Protein AF-A0A2N2X880-F1 (afdb_monomer_lite)

Sequence (223 aa):
MKQKILFILLSILFLNLAFSQNKKTAEATLNKELIAVLDTIDQDDQKYRVEADELVDKYGWQSKEVQDKWTIIKVKDSINLIKVEKIITENGWLGPDIVGKEGNSTLFLVIQHSKTETQLKYLPMFREAVKKGKAQASDLALMEDRVLLAQGEKQIYGSQIGIDMITNEYILSPMIDPDNVDKRREEVGLMPLAEYLNHFDLIWDIEKFKMRMEEYDSANTKN

Foldseek 3Di:
DDDDDPPPVVVVVVVVVVVVVVVVVLVVQAPPVLLVVLVVLLCLQVVLVVVLVVCCVVANCPGPSNVVSVVSNVVSLVVSLVVLVVVCVVPNQAACSYRNPSSSVSSLSSQLPDDLVSLVVCLVSVVVCVVVNRHALLSSLSSQQVNQVVVVHARAQQNDWDADPVVRAIHRTGHPPPVCNQVVCVVRVHDGNQVVCVVRVDHDDVVVNVVVNVVVVVVVVVD

Radius of gyration: 22.78 Å; chains: 1; bounding box: 89×39×46 Å

Structure (mmCIF, N/CA/C/O backbone):
data_AF-A0A2N2X880-F1
#
_entry.id   AF-A0A2N2X880-F1
#
loop_
_atom_site.group_PDB
_atom_site.id
_atom_site.type_symbol
_atom_site.label_atom_id
_atom_site.label_alt_id
_atom_site.label_comp_id
_atom_site.label_asym_id
_atom_site.label_entity_id
_atom_site.label_seq_id
_atom_site.pdbx_PDB_ins_code
_atom_site.Cartn_x
_atom_site.Cartn_y
_atom_site.Cartn_z
_atom_site.occupancy
_atom_site.B_iso_or_equiv
_atom_site.auth_seq_id
_atom_site.auth_comp_id
_atom_site.auth_asym_id
_atom_site.auth_atom_id
_atom_site.pdbx_PDB_model_num
ATOM 1 N N . MET A 1 1 ? -65.798 -3.071 -7.453 1.00 41.94 1 MET A N 1
ATOM 2 C CA . MET A 1 1 ? -64.348 -2.774 -7.533 1.00 41.94 1 MET A CA 1
ATOM 3 C C . MET A 1 1 ? -63.983 -1.745 -6.472 1.00 41.94 1 MET A C 1
ATOM 5 O O . MET A 1 1 ? -64.199 -0.573 -6.723 1.00 41.94 1 MET A O 1
ATOM 9 N N . LYS A 1 2 ? -63.525 -2.152 -5.282 1.00 41.16 2 LYS A N 1
ATOM 10 C CA . LYS A 1 2 ? -62.908 -1.272 -4.261 1.00 41.16 2 LYS A CA 1
ATOM 11 C C . LYS A 1 2 ? -62.496 -2.144 -3.069 1.00 41.16 2 LYS A C 1
ATOM 13 O O . LYS A 1 2 ? -63.300 -2.314 -2.168 1.00 41.16 2 LYS A O 1
ATOM 18 N N . GLN A 1 3 ? -61.302 -2.754 -3.104 1.00 44.59 3 GLN A N 1
ATOM 19 C CA . GLN A 1 3 ? -60.671 -3.338 -1.897 1.00 44.59 3 GLN A CA 1
ATOM 20 C C . GLN A 1 3 ? -59.209 -3.820 -2.064 1.00 44.59 3 GLN A C 1
ATOM 22 O O . GLN A 1 3 ? -58.802 -4.775 -1.415 1.00 44.59 3 GLN A O 1
ATOM 27 N N . LYS A 1 4 ? -58.375 -3.192 -2.912 1.00 40.91 4 LYS A N 1
ATOM 28 C CA . LYS A 1 4 ? -56.972 -3.645 -3.101 1.00 40.91 4 LYS A CA 1
ATOM 29 C C . LYS A 1 4 ? -55.874 -2.570 -3.016 1.00 40.91 4 LYS A C 1
ATOM 31 O O . LYS A 1 4 ? -54.749 -2.846 -3.398 1.00 40.91 4 LYS A O 1
ATOM 36 N N . ILE A 1 5 ? -56.150 -1.372 -2.487 1.00 44.19 5 ILE A N 1
ATOM 37 C CA . ILE A 1 5 ? -55.147 -0.276 -2.433 1.00 44.19 5 ILE A CA 1
ATOM 38 C C . ILE A 1 5 ? -54.559 -0.045 -1.020 1.00 44.19 5 ILE A C 1
ATOM 40 O O . ILE A 1 5 ? -53.641 0.746 -0.855 1.00 44.19 5 ILE A O 1
ATOM 44 N N . LEU A 1 6 ? -54.989 -0.782 0.013 1.00 35.19 6 LEU A N 1
ATOM 45 C CA . LEU A 1 6 ? -54.539 -0.512 1.392 1.00 35.19 6 LEU A CA 1
ATOM 46 C C . LEU A 1 6 ? -53.238 -1.230 1.821 1.00 35.19 6 LEU A C 1
ATOM 48 O O . LEU A 1 6 ? -52.713 -0.929 2.884 1.00 35.19 6 LEU A O 1
ATOM 52 N N . PHE A 1 7 ? -52.668 -2.130 1.010 1.00 36.59 7 PHE A N 1
ATOM 53 C CA . PHE A 1 7 ? -51.488 -2.924 1.414 1.00 36.59 7 PHE A CA 1
ATOM 54 C C . PHE A 1 7 ? -50.139 -2.467 0.833 1.00 36.59 7 PHE A C 1
ATOM 56 O O . PHE A 1 7 ? -49.106 -2.970 1.261 1.00 36.59 7 PHE A O 1
ATOM 63 N N . ILE A 1 8 ? -50.112 -1.498 -0.090 1.00 38.91 8 ILE A N 1
ATOM 64 C CA . ILE A 1 8 ? -48.864 -1.057 -0.754 1.00 38.91 8 ILE A CA 1
ATOM 65 C C . ILE A 1 8 ? -48.251 0.194 -0.088 1.00 38.91 8 ILE A C 1
ATOM 67 O O . ILE A 1 8 ? -47.067 0.468 -0.249 1.00 38.91 8 ILE A O 1
ATOM 71 N N . LEU A 1 9 ? -49.010 0.923 0.738 1.00 34.44 9 LEU A N 1
ATOM 72 C CA . LEU A 1 9 ? -48.496 2.093 1.469 1.00 34.44 9 LEU A CA 1
ATOM 73 C C . LEU A 1 9 ? -47.817 1.741 2.807 1.00 34.44 9 LEU A C 1
ATOM 75 O O . LEU A 1 9 ? -46.968 2.500 3.265 1.00 34.44 9 LEU A O 1
ATOM 79 N N . LEU A 1 10 ? -48.123 0.585 3.415 1.00 36.97 10 LEU A N 1
ATOM 80 C CA . LEU A 1 10 ? -47.472 0.157 4.664 1.00 36.97 10 LEU A CA 1
ATOM 81 C C . LEU A 1 10 ? -46.058 -0.407 4.438 1.00 36.97 10 LEU A C 1
ATOM 83 O O . LEU A 1 10 ? -45.177 -0.198 5.267 1.00 36.97 10 LEU A O 1
ATOM 87 N N . SER A 1 11 ? -45.807 -1.081 3.314 1.00 41.75 11 SER A N 1
ATOM 88 C CA . SER A 1 11 ? -44.500 -1.680 3.002 1.00 41.75 11 SER A CA 1
ATOM 89 C C . SER A 1 11 ? -43.414 -0.635 2.715 1.00 41.75 11 SER A C 1
ATOM 91 O O . SER A 1 11 ? -42.263 -0.825 3.103 1.00 41.75 11 SER A O 1
ATOM 93 N N . ILE A 1 12 ? -43.774 0.502 2.110 1.00 45.78 12 ILE A N 1
ATOM 94 C CA . ILE A 1 12 ? -42.840 1.610 1.837 1.00 45.78 12 ILE A CA 1
ATOM 95 C C . ILE A 1 12 ? -42.474 2.362 3.133 1.00 45.78 12 ILE A C 1
ATOM 97 O O . ILE A 1 12 ? -41.353 2.858 3.270 1.00 45.78 12 ILE A O 1
ATOM 101 N N . LEU A 1 13 ? -43.377 2.397 4.120 1.00 41.22 13 LEU A N 1
ATOM 102 C CA . LEU A 1 13 ? -43.108 3.006 5.426 1.00 41.22 13 LEU A CA 1
ATOM 103 C C . LEU A 1 13 ? -42.135 2.154 6.266 1.00 41.22 13 LEU A C 1
ATOM 105 O O . LEU A 1 13 ? -41.223 2.700 6.884 1.00 41.22 13 LEU A O 1
ATOM 109 N N . PHE A 1 14 ? -42.271 0.822 6.234 1.00 48.16 14 PHE A N 1
ATOM 110 C CA . PHE A 1 14 ? -41.371 -0.096 6.949 1.00 48.16 14 PHE A CA 1
ATOM 111 C C . PHE A 1 14 ? -39.957 -0.161 6.347 1.00 48.16 14 PHE A C 1
ATOM 113 O O . PHE A 1 14 ? -38.989 -0.264 7.101 1.00 48.16 14 PHE A O 1
ATOM 120 N N . LEU A 1 15 ? -39.807 -0.030 5.021 1.00 45.22 15 LEU A N 1
ATOM 121 C CA . LEU A 1 15 ? -38.486 -0.029 4.376 1.00 45.22 15 LEU A CA 1
ATOM 122 C C . LEU A 1 15 ? -37.648 1.207 4.763 1.00 45.22 15 LEU A C 1
ATOM 124 O O . LEU A 1 15 ? -36.453 1.086 5.025 1.00 45.22 15 LEU A O 1
ATOM 128 N N . ASN A 1 16 ? -38.276 2.385 4.870 1.00 45.22 16 ASN A N 1
ATOM 129 C CA . ASN A 1 16 ? -37.597 3.624 5.274 1.00 45.22 16 ASN A CA 1
ATOM 130 C C . ASN A 1 16 ? -37.243 3.655 6.774 1.00 45.22 16 ASN A C 1
ATOM 132 O O . ASN A 1 16 ? -36.202 4.195 7.152 1.00 45.22 16 ASN A O 1
ATOM 136 N N . LEU A 1 17 ? -38.068 3.044 7.633 1.00 50.34 17 LEU A N 1
ATOM 137 C CA . LEU A 1 17 ? -37.793 2.915 9.070 1.00 50.34 17 LEU A CA 1
ATOM 138 C C . LEU A 1 17 ? -36.603 1.985 9.353 1.00 50.34 17 LEU A C 1
ATOM 140 O O . LEU A 1 17 ? -35.749 2.338 10.164 1.00 50.34 17 LEU A O 1
ATOM 144 N N . ALA A 1 18 ? -36.497 0.853 8.647 1.00 50.62 18 ALA A N 1
ATOM 145 C CA . ALA A 1 18 ? -35.362 -0.065 8.776 1.00 50.62 18 ALA A CA 1
ATOM 146 C C . ALA A 1 18 ? -34.043 0.564 8.283 1.00 50.62 18 ALA A C 1
ATOM 148 O O . ALA A 1 18 ? -33.004 0.422 8.928 1.00 50.62 18 ALA A O 1
ATOM 149 N N . PHE A 1 19 ? -34.086 1.329 7.185 1.00 50.81 19 PHE A N 1
ATOM 150 C CA . PHE A 1 19 ? -32.913 2.046 6.669 1.00 50.81 19 PHE A CA 1
ATOM 151 C C . PHE A 1 19 ? -32.465 3.185 7.601 1.00 50.81 19 PHE A C 1
ATOM 153 O O . PHE A 1 19 ? -31.271 3.368 7.841 1.00 50.81 19 PHE A O 1
ATOM 160 N N . SER A 1 20 ? -33.416 3.933 8.171 1.00 49.91 20 SER A N 1
ATOM 161 C CA . SER A 1 20 ? -33.133 5.009 9.130 1.00 49.91 20 SER A CA 1
ATOM 162 C C . SER A 1 20 ? -32.591 4.484 10.464 1.00 49.91 20 SER A C 1
ATOM 164 O O . SER A 1 20 ? -31.682 5.096 11.028 1.00 49.91 20 SER A O 1
ATOM 166 N N . GLN A 1 21 ? -33.100 3.346 10.953 1.00 45.69 21 GLN A N 1
ATOM 167 C CA . GLN A 1 21 ? -32.583 2.703 12.162 1.00 45.69 21 GLN A CA 1
ATOM 168 C C . GLN A 1 21 ? -31.152 2.200 11.963 1.00 45.69 21 GLN A C 1
ATOM 170 O O . GLN A 1 21 ? -30.314 2.546 12.786 1.00 45.69 21 GLN A O 1
ATOM 175 N N . ASN A 1 22 ? -30.845 1.514 10.853 1.00 51.28 22 ASN A N 1
ATOM 176 C CA . ASN A 1 22 ? -29.485 1.036 10.554 1.00 51.28 22 ASN A CA 1
ATOM 177 C C . ASN A 1 22 ? -28.448 2.165 10.462 1.00 51.28 22 ASN A C 1
ATOM 179 O O . ASN A 1 22 ? -27.321 2.007 10.927 1.00 51.28 22 ASN A O 1
ATOM 183 N N . LYS A 1 23 ? -28.816 3.325 9.902 1.00 52.06 23 LYS A N 1
ATOM 184 C CA . LYS A 1 23 ? -27.910 4.483 9.838 1.00 52.06 23 LYS A CA 1
ATOM 185 C C . LYS A 1 23 ? -27.684 5.114 11.222 1.00 52.06 23 LYS A C 1
ATOM 187 O O . LYS A 1 23 ? -26.560 5.483 11.546 1.00 52.06 23 LYS A O 1
ATOM 192 N N . LYS A 1 24 ? -28.727 5.169 12.064 1.00 47.84 24 LYS A N 1
ATOM 193 C CA . LYS A 1 24 ? -28.631 5.647 13.456 1.00 47.84 24 LYS A CA 1
ATOM 194 C C . LYS A 1 24 ? -27.808 4.724 14.361 1.00 47.84 24 LYS A C 1
ATOM 196 O O . LYS A 1 24 ? -27.110 5.233 15.230 1.00 47.84 24 LYS A O 1
ATOM 201 N N . THR A 1 25 ? -27.867 3.402 14.189 1.00 51.75 25 THR A N 1
ATOM 202 C CA . THR A 1 25 ? -27.032 2.458 14.959 1.00 51.75 25 THR A CA 1
ATOM 203 C C . THR A 1 25 ? -25.574 2.453 14.504 1.00 51.75 25 THR A C 1
ATOM 205 O O . THR A 1 25 ? -24.691 2.346 15.355 1.00 51.75 25 THR A O 1
ATOM 208 N N . ALA A 1 26 ? -25.308 2.634 13.206 1.00 53.31 26 ALA A N 1
ATOM 209 C CA . ALA A 1 26 ? -23.947 2.789 12.688 1.00 53.31 26 ALA A CA 1
ATOM 210 C C . ALA A 1 26 ? -23.276 4.079 13.203 1.00 53.31 26 ALA A C 1
ATOM 212 O O . ALA A 1 26 ? -22.150 4.039 13.676 1.00 53.31 26 ALA A O 1
ATOM 213 N N . GLU A 1 27 ? -23.974 5.221 13.217 1.00 55.72 27 GLU A N 1
ATOM 214 C CA . GLU A 1 27 ? -23.415 6.465 13.784 1.00 55.72 27 GLU A CA 1
ATOM 215 C C . GLU A 1 27 ? -23.226 6.418 15.312 1.00 55.72 27 GLU A C 1
ATOM 217 O O . GLU A 1 27 ? -22.378 7.133 15.843 1.00 55.72 27 GLU A O 1
ATOM 222 N N . ALA A 1 28 ? -23.991 5.585 16.027 1.00 59.25 28 ALA A N 1
ATOM 223 C CA . ALA A 1 28 ? -23.885 5.427 17.480 1.00 59.25 28 ALA A CA 1
ATOM 224 C C . ALA A 1 28 ? -22.690 4.560 17.930 1.00 59.25 28 ALA A C 1
ATOM 226 O O . ALA A 1 28 ? -22.363 4.560 19.115 1.00 59.25 28 ALA A O 1
ATOM 227 N N . THR A 1 29 ? -22.053 3.826 17.011 1.00 81.44 29 THR A N 1
ATOM 228 C CA . THR A 1 29 ? -20.901 2.941 17.284 1.00 81.44 29 THR A CA 1
ATOM 229 C C . THR A 1 29 ? -19.553 3.558 16.908 1.00 81.44 29 THR A C 1
ATOM 231 O O . THR A 1 29 ? -18.518 3.101 17.395 1.00 81.44 29 THR A O 1
ATOM 234 N N . LEU A 1 30 ? -19.556 4.639 16.122 1.00 92.69 30 LEU A N 1
ATOM 235 C CA . LEU A 1 30 ? -18.340 5.345 15.729 1.00 92.69 30 LEU A CA 1
ATOM 236 C C . LEU A 1 30 ? -17.681 6.062 16.910 1.00 92.69 30 LEU A C 1
ATOM 238 O O . LEU A 1 30 ? -18.306 6.858 17.620 1.00 92.69 30 LEU A O 1
ATOM 242 N N . ASN A 1 31 ? -16.372 5.871 17.051 1.00 95.75 31 ASN A N 1
ATOM 243 C CA . ASN A 1 31 ? -15.557 6.640 17.975 1.00 95.75 31 ASN A CA 1
ATOM 244 C C . ASN A 1 31 ? -15.060 7.918 17.286 1.00 95.75 31 ASN A C 1
ATOM 246 O O . ASN A 1 31 ? -13.996 7.944 16.672 1.00 95.75 31 ASN A O 1
ATOM 250 N N . LYS A 1 32 ? -15.842 8.995 17.407 1.00 95.75 32 LYS A N 1
ATOM 251 C CA . LYS A 1 32 ? -15.552 10.292 16.770 1.00 95.75 32 LYS A CA 1
ATOM 252 C C . LYS A 1 32 ? -14.205 10.894 17.175 1.00 95.75 32 LYS A C 1
ATOM 254 O O . LYS A 1 32 ? -13.602 11.598 16.373 1.00 95.75 32 LYS A O 1
ATOM 259 N N . GLU A 1 33 ? -13.744 10.633 18.395 1.00 96.38 33 GLU A N 1
ATOM 260 C CA . GLU A 1 33 ? -12.445 11.119 18.864 1.00 96.38 33 GLU A CA 1
ATOM 261 C C . GLU A 1 33 ? -11.304 10.391 18.149 1.00 96.38 33 GLU A C 1
ATOM 263 O O . GLU A 1 33 ? -10.418 11.037 17.594 1.00 96.38 33 GLU A O 1
ATOM 268 N N . LEU A 1 34 ? -11.361 9.055 18.082 1.00 97.62 34 LEU A N 1
ATOM 269 C CA . LEU A 1 34 ? -10.360 8.275 17.351 1.00 97.62 34 LEU A CA 1
ATOM 270 C C . LEU A 1 34 ? -10.383 8.563 15.850 1.00 97.62 34 LEU A C 1
ATOM 272 O O . LEU A 1 34 ? -9.317 8.613 15.247 1.00 97.62 34 LEU A O 1
ATOM 276 N N . ILE A 1 35 ? -11.560 8.795 15.264 1.00 98.31 35 ILE A N 1
ATOM 277 C CA . ILE A 1 35 ? -11.682 9.216 13.862 1.00 98.31 35 ILE A CA 1
ATOM 278 C C . ILE A 1 35 ? -10.923 10.524 13.641 1.00 98.31 35 ILE A C 1
ATOM 280 O O . ILE A 1 35 ? -10.031 10.561 12.808 1.00 98.31 35 ILE A O 1
ATOM 284 N N . ALA A 1 36 ? -11.176 11.560 14.446 1.00 98.19 36 ALA A N 1
ATOM 285 C CA . ALA A 1 36 ? -10.486 12.842 14.293 1.00 98.19 36 ALA A CA 1
ATOM 286 C C . ALA A 1 36 ? -8.956 12.728 14.466 1.00 98.19 36 ALA A C 1
ATOM 288 O O . ALA A 1 36 ? -8.187 13.422 13.792 1.00 98.19 36 ALA A O 1
ATOM 289 N N . VAL A 1 37 ? -8.497 11.845 15.362 1.00 98.44 37 VAL A N 1
ATOM 290 C CA . VAL A 1 37 ? -7.066 11.545 15.518 1.00 98.44 37 VAL A CA 1
ATOM 291 C C . VAL A 1 37 ? -6.509 10.863 14.269 1.00 98.44 37 VAL A C 1
ATOM 293 O O . VAL A 1 37 ? -5.452 11.271 13.788 1.00 98.44 37 VAL A O 1
ATOM 296 N N . LEU A 1 38 ? -7.199 9.851 13.738 1.00 98.62 38 LEU A N 1
ATOM 297 C CA . LEU A 1 38 ? -6.772 9.126 12.542 1.00 98.62 38 LEU A CA 1
ATOM 298 C C . LEU A 1 38 ? -6.804 10.020 11.299 1.00 98.62 38 LEU A C 1
ATOM 300 O O . LEU A 1 38 ? -5.828 10.021 10.565 1.00 98.62 38 LEU A O 1
ATOM 304 N N . ASP A 1 39 ? -7.804 10.884 11.138 1.00 98.56 39 ASP A N 1
ATOM 305 C CA . ASP A 1 39 ? -7.858 11.872 10.052 1.00 98.56 39 ASP A CA 1
ATOM 306 C C . ASP A 1 39 ? -6.640 12.812 10.077 1.00 98.56 39 ASP A C 1
ATOM 308 O O . ASP A 1 39 ? -6.078 13.168 9.043 1.00 98.56 39 ASP A O 1
ATOM 312 N N . THR A 1 40 ? -6.190 13.208 11.272 1.00 98.44 40 THR A N 1
ATOM 313 C CA . THR A 1 40 ? -4.987 14.043 11.421 1.00 98.44 40 THR A CA 1
ATOM 314 C C . THR A 1 40 ? -3.719 13.265 11.060 1.00 98.44 40 THR A C 1
ATOM 316 O O . THR A 1 40 ? -2.803 13.818 10.451 1.00 98.44 40 THR A O 1
ATOM 319 N N . ILE A 1 41 ? -3.646 11.986 11.445 1.00 98.69 41 ILE A N 1
ATOM 320 C CA . ILE A 1 41 ? -2.528 11.095 11.103 1.00 98.69 41 ILE A CA 1
ATOM 321 C C . ILE A 1 41 ? -2.468 10.877 9.590 1.00 98.69 41 ILE A C 1
ATOM 323 O O . ILE A 1 41 ? -1.381 10.956 9.025 1.00 98.69 41 ILE A O 1
ATOM 327 N N . ASP A 1 42 ? -3.615 10.662 8.951 1.00 98.56 42 ASP A N 1
ATOM 328 C CA . ASP A 1 42 ? -3.750 10.475 7.508 1.00 98.56 42 ASP A CA 1
ATOM 329 C C . ASP A 1 42 ? -3.218 11.681 6.733 1.00 98.56 42 ASP A C 1
ATOM 331 O O . ASP A 1 42 ? -2.344 11.551 5.880 1.00 98.56 42 ASP A O 1
ATOM 335 N N . GLN A 1 43 ? -3.648 12.886 7.117 1.00 98.25 43 GLN A N 1
ATOM 336 C CA . GLN A 1 43 ? -3.152 14.125 6.519 1.00 98.25 43 GLN A CA 1
ATOM 337 C C . GLN A 1 43 ? -1.635 14.279 6.686 1.00 98.25 43 GLN A C 1
ATOM 339 O O . GLN A 1 43 ? -0.947 14.681 5.747 1.00 98.25 43 GLN A O 1
ATOM 344 N N . ASP A 1 44 ? -1.106 13.960 7.872 1.00 97.25 44 ASP A N 1
ATOM 345 C CA . ASP A 1 44 ? 0.331 14.000 8.153 1.00 97.25 44 ASP A CA 1
ATOM 346 C C . ASP A 1 44 ? 1.124 12.963 7.331 1.00 97.25 44 ASP A C 1
ATOM 348 O O . ASP A 1 44 ? 2.268 13.239 6.963 1.00 97.25 44 ASP A O 1
ATOM 352 N N . ASP A 1 45 ? 0.534 11.794 7.060 1.00 97.25 45 ASP A N 1
ATOM 353 C CA . ASP A 1 45 ? 1.134 10.687 6.303 1.00 97.25 45 ASP A CA 1
ATOM 354 C C . ASP A 1 45 ? 1.111 10.941 4.785 1.00 97.25 45 ASP A C 1
ATOM 356 O O . ASP A 1 45 ? 2.120 10.748 4.105 1.00 97.25 45 ASP A O 1
ATOM 360 N N . GLN A 1 46 ? -0.012 11.434 4.254 1.00 97.56 46 GLN A N 1
ATOM 361 C CA . GLN A 1 46 ? -0.258 11.525 2.813 1.00 97.56 46 GLN A CA 1
ATOM 362 C C . GLN A 1 46 ? 0.219 12.838 2.187 1.00 97.56 46 GLN A C 1
ATOM 364 O O . GLN A 1 46 ? 0.737 12.833 1.070 1.00 97.56 46 GLN A O 1
ATOM 369 N N . LYS A 1 47 ? 0.106 13.971 2.895 1.00 97.38 47 LYS A N 1
ATOM 370 C CA . LYS A 1 47 ? 0.361 15.307 2.322 1.00 97.38 47 LYS A CA 1
ATOM 371 C C . LYS A 1 47 ? 1.708 15.406 1.605 1.00 97.38 47 LYS A C 1
ATOM 373 O O . LYS A 1 47 ? 1.781 15.859 0.468 1.00 97.38 47 LYS A O 1
ATOM 378 N N . TYR A 1 48 ? 2.784 15.007 2.278 1.00 96.31 48 TYR A N 1
ATOM 379 C CA . TYR A 1 48 ? 4.131 15.168 1.731 1.00 96.31 48 TYR A CA 1
ATOM 380 C C . TYR A 1 48 ? 4.463 14.139 0.652 1.00 96.31 48 TYR A C 1
ATOM 382 O O . TYR A 1 48 ? 5.372 14.393 -0.130 1.00 96.31 48 TYR A O 1
ATOM 390 N N . ARG A 1 49 ? 3.740 13.011 0.607 1.00 96.19 49 ARG A N 1
ATOM 391 C CA . ARG A 1 49 ? 3.859 12.002 -0.454 1.00 96.19 49 ARG A CA 1
ATOM 392 C C . ARG A 1 49 ? 3.265 12.536 -1.750 1.00 96.19 49 ARG A C 1
ATOM 394 O O . ARG A 1 49 ? 3.974 12.567 -2.742 1.00 96.19 49 ARG A O 1
ATOM 401 N N . VAL A 1 50 ? 2.060 13.106 -1.692 1.00 95.31 50 VAL A N 1
ATOM 402 C CA . VAL A 1 50 ? 1.445 13.798 -2.840 1.00 95.31 50 VAL A CA 1
ATOM 403 C C . VAL A 1 50 ? 2.341 14.935 -3.340 1.00 95.31 50 VAL A C 1
ATOM 405 O O . VAL A 1 50 ? 2.644 15.007 -4.525 1.00 95.31 50 VAL A O 1
ATOM 408 N N . GLU A 1 51 ? 2.846 15.782 -2.435 1.00 95.38 51 GLU A N 1
ATOM 409 C CA . GLU A 1 51 ? 3.786 16.849 -2.812 1.00 95.38 51 GLU A CA 1
ATOM 410 C C . GLU A 1 51 ? 5.102 16.303 -3.400 1.00 95.38 51 GLU A C 1
ATOM 412 O O . GLU A 1 51 ? 5.730 16.984 -4.204 1.00 95.38 51 GLU A O 1
ATOM 417 N N . ALA A 1 52 ? 5.568 15.122 -2.978 1.00 94.69 52 ALA A N 1
ATOM 418 C CA . ALA A 1 52 ? 6.757 14.494 -3.548 1.00 94.69 52 ALA A CA 1
ATOM 419 C C . ALA A 1 52 ? 6.475 13.975 -4.960 1.00 94.69 52 ALA A C 1
ATOM 421 O O . ALA A 1 52 ? 7.262 14.266 -5.856 1.00 94.69 52 ALA A O 1
ATOM 422 N N . ASP A 1 53 ? 5.355 13.282 -5.159 1.00 90.81 53 ASP A N 1
ATOM 423 C CA . ASP A 1 53 ? 4.950 12.725 -6.452 1.00 90.81 53 ASP A CA 1
ATOM 424 C C . ASP A 1 53 ? 4.801 13.835 -7.508 1.00 90.81 53 ASP A C 1
ATOM 426 O O . ASP A 1 53 ? 5.375 13.736 -8.589 1.00 90.81 53 ASP A O 1
ATOM 430 N N . GLU A 1 54 ? 4.177 14.968 -7.162 1.00 93.50 54 GLU A N 1
ATOM 431 C CA . GLU A 1 54 ? 4.085 16.148 -8.043 1.00 93.50 54 GLU A CA 1
ATOM 432 C C . GLU A 1 54 ? 5.458 16.722 -8.455 1.00 93.50 54 GLU A C 1
ATOM 434 O O . GLU A 1 54 ? 5.601 17.352 -9.508 1.00 93.50 54 GLU A O 1
ATOM 439 N N . LEU A 1 55 ? 6.485 16.546 -7.618 1.00 94.31 55 LEU A N 1
ATOM 440 C CA . LEU A 1 55 ? 7.845 17.013 -7.894 1.00 94.31 55 LEU A CA 1
ATOM 441 C C . LEU A 1 55 ? 8.647 16.019 -8.740 1.00 94.31 55 LEU A C 1
ATOM 443 O O . LEU A 1 55 ? 9.578 16.453 -9.425 1.00 94.31 55 LEU A O 1
ATOM 447 N N . VAL A 1 56 ? 8.302 14.727 -8.719 1.00 89.56 56 VAL A N 1
ATOM 448 C CA . VAL A 1 56 ? 8.999 13.687 -9.493 1.00 89.56 56 VAL A CA 1
ATOM 449 C C . VAL A 1 56 ? 8.919 13.990 -10.984 1.00 89.56 56 VAL A C 1
ATOM 451 O O . VAL A 1 56 ? 9.960 14.020 -11.637 1.00 89.56 56 VAL A O 1
ATOM 454 N N . ASP A 1 57 ? 7.738 14.328 -11.501 1.00 85.19 57 ASP A N 1
ATOM 455 C CA . ASP A 1 57 ? 7.549 14.631 -12.928 1.00 85.19 57 ASP A CA 1
ATOM 456 C C . ASP A 1 57 ? 8.340 15.864 -13.384 1.00 85.19 57 ASP A C 1
ATOM 458 O O . ASP A 1 57 ? 8.735 15.989 -14.545 1.00 85.19 57 ASP A O 1
ATOM 462 N N . LYS A 1 58 ? 8.585 16.801 -12.463 1.00 92.19 58 LYS A N 1
ATOM 463 C CA . LYS A 1 58 ? 9.222 18.084 -12.768 1.00 92.19 58 LYS A CA 1
ATOM 464 C C . LYS A 1 58 ? 10.740 18.064 -12.615 1.00 92.19 58 LYS A C 1
ATOM 466 O O . LYS A 1 58 ? 11.434 18.753 -13.364 1.00 92.19 58 LYS A O 1
ATOM 471 N N . TYR A 1 59 ? 11.248 17.340 -11.623 1.00 93.12 59 TYR A N 1
ATOM 472 C CA . TYR A 1 59 ? 12.653 17.402 -11.217 1.00 93.12 59 TYR A CA 1
ATOM 473 C C . TYR A 1 59 ? 13.354 16.036 -11.208 1.00 93.12 59 TYR A C 1
ATOM 475 O O . TYR A 1 59 ? 14.584 15.986 -11.158 1.00 93.12 59 TYR A O 1
ATOM 483 N N . GLY A 1 60 ? 12.598 14.941 -11.298 1.00 87.25 60 GLY A N 1
ATOM 484 C CA . GLY A 1 60 ? 13.086 13.570 -11.203 1.00 87.25 60 GLY A CA 1
ATOM 485 C C . GLY A 1 60 ? 13.234 13.081 -9.759 1.00 87.25 60 GLY A C 1
ATOM 486 O O . GLY A 1 60 ? 13.488 13.846 -8.832 1.00 87.25 60 GLY A O 1
ATOM 487 N N . TRP A 1 61 ? 13.133 11.765 -9.561 1.00 85.56 61 TRP A N 1
ATOM 488 C CA . TRP A 1 61 ? 13.160 11.123 -8.236 1.00 85.56 61 TRP A CA 1
ATOM 489 C C . TRP A 1 61 ? 14.413 11.437 -7.393 1.00 85.56 61 TRP A C 1
ATOM 491 O O . TRP A 1 61 ? 14.360 11.526 -6.165 1.00 85.56 61 TRP A O 1
ATOM 501 N N . GLN A 1 62 ? 15.559 11.620 -8.051 1.00 88.19 62 GLN A N 1
ATOM 502 C CA . GLN A 1 62 ? 16.849 11.880 -7.398 1.00 88.19 62 GLN A CA 1
ATOM 503 C C . GLN A 1 62 ? 17.100 13.373 -7.116 1.00 88.19 62 GLN A C 1
ATOM 505 O O . GLN A 1 62 ? 18.181 13.733 -6.647 1.00 88.19 62 GLN A O 1
ATOM 510 N N . SER A 1 63 ? 16.141 14.259 -7.410 1.00 94.00 63 SER A N 1
ATOM 511 C CA . SER A 1 63 ? 16.310 15.697 -7.202 1.00 94.00 63 SER A CA 1
ATOM 512 C C . SER A 1 63 ? 16.350 16.060 -5.718 1.00 94.00 63 SER A C 1
ATOM 514 O O . SER A 1 63 ? 15.762 15.387 -4.868 1.00 94.00 63 SER A O 1
ATOM 516 N N . LYS A 1 64 ? 17.007 17.178 -5.390 1.00 96.81 64 LYS A N 1
ATOM 517 C CA . LYS A 1 64 ? 17.062 17.663 -4.007 1.00 96.81 64 LYS A CA 1
ATOM 518 C C . LYS A 1 64 ? 15.659 17.947 -3.457 1.00 96.81 64 LYS A C 1
ATOM 520 O O . LYS A 1 64 ? 15.393 17.641 -2.302 1.00 96.81 64 LYS A O 1
ATOM 525 N N . GLU A 1 65 ? 14.767 18.500 -4.272 1.00 96.50 65 GLU A N 1
ATOM 526 C CA . GLU A 1 65 ? 13.387 18.826 -3.910 1.00 96.50 65 GLU A CA 1
ATOM 527 C C . GLU A 1 65 ? 12.613 17.578 -3.471 1.00 96.50 65 GLU A C 1
ATOM 529 O O . GLU A 1 65 ? 11.978 17.592 -2.415 1.00 96.50 65 GLU A O 1
ATOM 534 N N . VAL A 1 66 ? 12.719 16.485 -4.235 1.00 94.75 66 VAL A N 1
ATOM 535 C CA . VAL A 1 66 ? 12.088 15.200 -3.900 1.00 94.75 66 VAL A CA 1
ATOM 536 C C . VAL A 1 66 ? 12.726 14.601 -2.640 1.00 94.75 66 VAL A C 1
ATOM 538 O O . VAL A 1 66 ? 12.019 14.190 -1.718 1.00 94.75 66 VAL A O 1
ATOM 541 N N . GLN A 1 67 ? 14.058 14.616 -2.531 1.00 96.44 67 GLN A N 1
ATOM 542 C CA . GLN A 1 67 ? 14.764 14.076 -1.360 1.00 96.44 67 GLN A CA 1
ATOM 543 C C . GLN A 1 67 ? 14.481 14.864 -0.064 1.00 96.44 67 GLN A C 1
ATOM 545 O O . GLN A 1 67 ? 14.373 14.274 1.019 1.00 96.44 67 GLN A O 1
ATOM 550 N N . ASP A 1 68 ? 14.296 16.184 -0.154 1.00 97.12 68 ASP A N 1
ATOM 551 C CA . ASP A 1 68 ? 13.883 17.024 0.973 1.00 97.12 68 ASP A CA 1
ATOM 552 C C . ASP A 1 68 ? 12.474 16.622 1.461 1.00 97.12 68 ASP A C 1
ATOM 554 O O . ASP A 1 68 ? 12.258 16.495 2.672 1.00 97.12 68 ASP A O 1
ATOM 558 N N . LYS A 1 69 ? 11.526 16.333 0.550 1.00 97.50 69 LYS A N 1
ATOM 559 C CA . LYS A 1 69 ? 10.197 15.804 0.921 1.00 97.50 69 LYS A CA 1
ATOM 560 C C . LYS A 1 69 ? 10.293 14.437 1.583 1.00 97.50 69 LYS A C 1
ATOM 562 O O . LYS A 1 69 ? 9.706 14.246 2.644 1.00 97.50 69 LYS A O 1
ATOM 567 N N . TRP A 1 70 ? 11.094 13.523 1.039 1.00 96.44 70 TRP A N 1
ATOM 568 C CA . TRP A 1 70 ? 11.305 12.200 1.637 1.00 96.44 70 TRP A CA 1
ATOM 569 C C . TRP A 1 70 ? 11.941 12.252 3.026 1.00 96.44 70 TRP A C 1
ATOM 571 O O . TRP A 1 70 ? 11.666 11.393 3.864 1.00 96.44 70 TRP A O 1
ATOM 581 N N . THR A 1 71 ? 12.745 13.274 3.314 1.00 97.88 71 THR A N 1
ATOM 582 C CA . THR A 1 71 ? 13.254 13.514 4.670 1.00 97.88 71 THR A CA 1
ATOM 583 C C . THR A 1 71 ? 12.121 13.881 5.631 1.00 97.88 71 THR A C 1
ATOM 585 O O . THR A 1 71 ? 12.066 13.353 6.742 1.00 97.88 71 THR A O 1
ATOM 588 N N . ILE A 1 72 ? 11.181 14.727 5.200 1.00 97.94 72 ILE A N 1
ATOM 589 C CA . ILE A 1 72 ? 9.995 15.088 5.990 1.00 97.94 72 ILE A CA 1
ATOM 590 C C . ILE A 1 72 ? 9.081 13.873 6.183 1.00 97.94 72 ILE A C 1
ATOM 592 O O . ILE A 1 72 ? 8.670 13.607 7.313 1.00 97.94 72 ILE A O 1
ATOM 596 N N . ILE A 1 73 ? 8.815 13.115 5.113 1.00 98.12 73 ILE A N 1
ATOM 597 C CA . ILE A 1 73 ? 8.002 11.890 5.145 1.00 98.12 73 ILE A CA 1
ATOM 598 C C . ILE A 1 73 ? 8.549 10.927 6.201 1.00 98.12 73 ILE A C 1
ATOM 600 O O . ILE A 1 73 ? 7.815 10.531 7.094 1.00 98.12 73 ILE A O 1
ATOM 604 N N . LYS A 1 74 ? 9.859 10.644 6.202 1.00 98.00 74 LYS A N 1
ATOM 605 C CA . LYS A 1 74 ? 10.477 9.740 7.193 1.00 98.00 74 LYS A CA 1
ATOM 606 C C . LYS A 1 74 ? 10.264 10.192 8.642 1.00 98.00 74 LYS A C 1
ATOM 608 O O . LYS A 1 74 ? 10.086 9.360 9.532 1.00 98.00 74 LYS A O 1
ATOM 613 N N . VAL A 1 75 ? 10.297 11.502 8.900 1.00 98.19 75 VAL A N 1
ATOM 614 C CA . VAL A 1 75 ? 10.013 12.053 10.235 1.00 98.19 75 VAL A CA 1
ATOM 615 C C . VAL A 1 75 ? 8.536 11.873 10.590 1.00 98.19 75 VAL A C 1
ATOM 617 O O . VAL A 1 75 ? 8.226 11.470 11.714 1.00 98.19 75 VAL A O 1
ATOM 620 N N . LYS A 1 76 ? 7.631 12.138 9.643 1.00 98.38 76 LYS A N 1
ATOM 621 C CA . LYS A 1 76 ? 6.185 11.974 9.827 1.00 98.38 76 LYS A CA 1
ATOM 622 C C . LYS A 1 76 ? 5.794 10.517 10.045 1.00 98.38 76 LYS A C 1
ATOM 624 O O . LYS A 1 76 ? 5.104 10.250 11.024 1.00 98.38 76 LYS A O 1
ATOM 629 N N . ASP A 1 77 ? 6.335 9.591 9.258 1.00 98.38 77 ASP A N 1
ATOM 630 C CA . ASP A 1 77 ? 6.136 8.145 9.405 1.00 98.38 77 ASP A CA 1
ATOM 631 C C . ASP A 1 77 ? 6.500 7.676 10.818 1.00 98.38 77 ASP A C 1
ATOM 633 O O . ASP A 1 77 ? 5.726 6.977 11.466 1.00 98.38 77 ASP A O 1
ATOM 637 N N . SER A 1 78 ? 7.648 8.118 11.344 1.00 98.19 78 SER A N 1
ATOM 638 C CA . SER A 1 78 ? 8.094 7.770 12.700 1.00 98.19 78 SER A CA 1
ATOM 639 C C . SER A 1 78 ? 7.135 8.283 13.784 1.00 98.19 78 SER A C 1
ATOM 641 O O . SER A 1 78 ? 6.760 7.546 14.697 1.00 98.19 78 SER A O 1
ATOM 643 N N . ILE A 1 79 ? 6.688 9.539 13.678 1.00 98.56 79 ILE A N 1
ATOM 644 C CA . ILE A 1 79 ? 5.750 10.142 14.639 1.00 98.56 79 ILE A CA 1
ATOM 645 C C . ILE A 1 79 ? 4.375 9.468 14.561 1.00 98.56 79 ILE A C 1
ATOM 647 O O . ILE A 1 79 ? 3.760 9.187 15.593 1.00 98.56 79 ILE A O 1
ATOM 651 N N . ASN A 1 80 ? 3.886 9.216 13.350 1.00 98.75 80 ASN A N 1
ATOM 652 C CA . ASN A 1 80 ? 2.596 8.583 13.110 1.00 98.75 80 ASN A CA 1
ATOM 653 C C . ASN A 1 80 ? 2.591 7.136 13.593 1.00 98.75 80 ASN A C 1
ATOM 655 O O . ASN A 1 80 ? 1.627 6.723 14.238 1.00 98.75 80 ASN A O 1
ATOM 659 N N . LEU A 1 81 ? 3.691 6.406 13.393 1.00 98.81 81 LEU A N 1
ATOM 660 C CA . LEU A 1 81 ? 3.843 5.048 13.895 1.00 98.81 81 LEU A CA 1
ATOM 661 C C . LEU A 1 81 ? 3.681 4.988 15.416 1.00 98.81 81 LEU A C 1
ATOM 663 O O . LEU A 1 81 ? 2.897 4.179 15.896 1.00 98.81 81 LEU A O 1
ATOM 667 N N . ILE A 1 82 ? 4.314 5.889 16.177 1.00 98.75 82 ILE A N 1
ATOM 668 C CA . ILE A 1 82 ? 4.166 5.931 17.646 1.00 98.75 82 ILE A CA 1
ATOM 669 C C . ILE A 1 82 ? 2.692 6.098 18.054 1.00 98.75 82 ILE A C 1
ATOM 671 O O . ILE A 1 82 ? 2.215 5.435 18.979 1.00 98.75 82 ILE A O 1
ATOM 675 N N . LYS A 1 83 ? 1.953 6.977 17.366 1.00 98.69 83 LYS A N 1
ATOM 676 C CA . LYS A 1 83 ? 0.527 7.216 17.643 1.00 98.69 83 LYS A CA 1
ATOM 677 C C . LYS A 1 83 ? -0.320 5.983 17.311 1.00 98.69 83 LYS A C 1
ATOM 679 O O . LYS A 1 83 ? -1.142 5.574 18.129 1.00 98.69 83 LYS A O 1
ATOM 684 N N . VAL A 1 84 ? -0.110 5.381 16.140 1.00 98.75 84 VAL A N 1
ATOM 685 C CA . VAL A 1 84 ? -0.866 4.207 15.679 1.00 98.75 84 VAL A CA 1
ATOM 686 C C . VAL A 1 84 ? -0.553 2.973 16.520 1.00 98.75 84 VAL A C 1
ATOM 688 O O . VAL A 1 84 ? -1.477 2.269 16.922 1.00 98.75 84 VAL A O 1
ATOM 691 N N . GLU A 1 85 ? 0.709 2.736 16.881 1.00 98.62 85 GLU A N 1
ATOM 692 C CA . GLU A 1 85 ? 1.077 1.639 17.781 1.00 98.62 85 GLU A CA 1
ATOM 693 C C . GLU A 1 85 ? 0.389 1.780 19.141 1.00 98.62 85 GLU A C 1
ATOM 695 O O . GLU A 1 85 ? -0.076 0.776 19.686 1.00 98.62 85 GLU A O 1
ATOM 700 N N . LYS A 1 86 ? 0.264 3.004 19.674 1.00 98.62 86 LYS A N 1
ATOM 701 C CA . LYS A 1 86 ? -0.495 3.252 20.905 1.00 98.62 86 LYS A CA 1
ATOM 702 C C . LYS A 1 86 ? -1.971 2.875 20.737 1.00 98.62 86 LYS A C 1
ATOM 704 O O . LYS A 1 86 ? -2.483 2.102 21.542 1.00 98.62 86 LYS A O 1
ATOM 709 N N . ILE A 1 87 ? -2.625 3.351 19.672 1.00 98.44 87 ILE A N 1
ATOM 710 C CA . ILE A 1 87 ? -4.035 3.035 19.378 1.00 98.44 87 ILE A CA 1
ATOM 711 C C . ILE A 1 87 ? -4.238 1.518 19.277 1.00 98.44 87 ILE A C 1
ATOM 713 O O . ILE A 1 87 ? -5.133 0.976 19.927 1.00 98.44 87 ILE A O 1
ATOM 717 N N . ILE A 1 88 ? -3.387 0.824 18.516 1.00 98.06 88 ILE A N 1
ATOM 718 C CA . ILE A 1 88 ? -3.470 -0.630 18.327 1.00 98.06 88 ILE A CA 1
ATOM 719 C C . ILE A 1 88 ? -3.186 -1.379 19.636 1.00 98.06 88 ILE A C 1
ATOM 721 O O . ILE A 1 88 ? -3.836 -2.381 19.919 1.00 98.06 88 ILE A O 1
ATOM 725 N N . THR A 1 89 ? -2.243 -0.913 20.457 1.00 97.56 89 THR A N 1
ATOM 726 C CA . THR A 1 89 ? -1.921 -1.556 21.744 1.00 97.56 89 THR A CA 1
ATOM 727 C C . THR A 1 89 ? -3.089 -1.468 22.725 1.00 97.56 89 THR A C 1
ATOM 729 O O . THR A 1 89 ? -3.371 -2.433 23.431 1.00 97.56 89 THR A O 1
ATOM 732 N N . GLU A 1 90 ? -3.786 -0.333 22.758 1.00 97.50 90 GLU A N 1
ATOM 733 C CA . GLU A 1 90 ? -4.905 -0.100 23.676 1.00 97.50 90 GLU A CA 1
ATOM 734 C C . GLU A 1 90 ? -6.211 -0.766 23.207 1.00 97.50 90 GLU A C 1
ATOM 736 O O . GLU A 1 90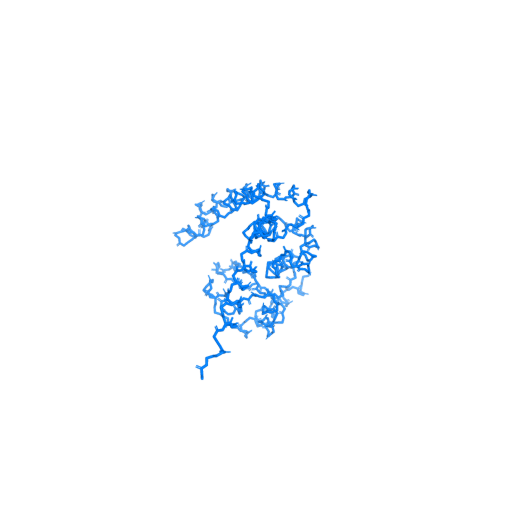 ? -7.024 -1.164 24.039 1.00 97.50 90 GLU A O 1
ATOM 741 N N . ASN A 1 91 ? -6.416 -0.912 21.891 1.00 96.75 91 ASN A N 1
ATOM 742 C CA . ASN A 1 91 ? -7.723 -1.274 21.326 1.00 96.75 91 ASN A CA 1
ATOM 743 C C . ASN A 1 91 ? -7.718 -2.528 20.431 1.00 96.75 91 ASN A C 1
ATOM 745 O O . ASN A 1 91 ? -8.780 -3.017 20.037 1.00 96.75 91 ASN A O 1
ATOM 749 N N . GLY A 1 92 ? -6.544 -3.053 20.077 1.00 97.00 92 GLY A N 1
ATOM 750 C CA . GLY A 1 92 ? -6.389 -3.986 18.963 1.00 97.00 92 GLY A CA 1
ATOM 751 C C . GLY A 1 92 ? -6.663 -3.321 17.608 1.00 97.00 92 GLY A C 1
ATOM 752 O O . GLY A 1 92 ? -6.691 -2.096 17.486 1.00 97.00 92 GLY A O 1
ATOM 753 N N . TRP A 1 93 ? -6.879 -4.133 16.568 1.00 98.31 93 TRP A N 1
ATOM 754 C CA . TRP A 1 93 ? -7.260 -3.610 15.253 1.00 98.31 93 TRP A CA 1
ATOM 755 C C . TRP A 1 93 ? -8.720 -3.142 15.246 1.00 98.31 93 TRP A C 1
ATOM 757 O O . TRP A 1 93 ? -9.649 -3.950 15.398 1.00 98.31 93 TRP A O 1
ATOM 767 N N . LEU A 1 94 ? -8.921 -1.839 15.056 1.00 97.69 94 LEU A N 1
ATOM 768 C CA . LEU A 1 94 ? -10.239 -1.215 14.989 1.00 97.69 94 LEU A CA 1
ATOM 769 C C . LEU A 1 94 ? -10.826 -1.360 13.585 1.00 97.69 94 LEU A C 1
ATOM 771 O O . LEU A 1 94 ? -10.179 -1.021 12.597 1.00 97.69 94 LEU A O 1
ATOM 775 N N . GLY A 1 95 ? -12.051 -1.879 13.504 1.00 97.75 95 GLY A N 1
ATOM 776 C CA . GLY A 1 95 ? -12.766 -2.041 12.242 1.00 97.75 95 GLY A CA 1
ATOM 777 C C . GLY A 1 95 ? -13.402 -0.737 11.749 1.00 97.75 95 GLY A C 1
ATOM 778 O O . GLY A 1 95 ? -13.524 0.229 12.512 1.00 97.75 95 GLY A O 1
ATOM 779 N N . PRO A 1 96 ? -13.844 -0.702 10.480 1.00 96.94 96 PRO A N 1
ATOM 780 C CA . PRO A 1 96 ? -14.489 0.475 9.901 1.00 96.94 96 PRO A CA 1
ATOM 781 C C . PRO A 1 96 ? -15.829 0.830 10.565 1.00 96.94 96 PRO A C 1
ATOM 783 O O . PRO A 1 96 ? -16.296 1.957 10.445 1.00 96.94 96 PRO A O 1
ATOM 786 N N . ASP A 1 97 ? -16.432 -0.107 11.297 1.00 95.69 97 ASP A N 1
ATOM 787 C CA . ASP A 1 97 ? -17.597 0.107 12.158 1.00 95.69 97 ASP A CA 1
ATOM 788 C C . ASP A 1 97 ? -17.307 1.015 13.367 1.00 95.69 97 ASP A C 1
ATOM 790 O O . ASP A 1 97 ? -18.236 1.594 13.924 1.00 95.69 97 ASP A O 1
ATOM 794 N N . ILE A 1 98 ? -16.034 1.176 13.750 1.00 97.31 98 ILE A N 1
ATOM 795 C CA . ILE A 1 98 ? -15.606 2.023 14.874 1.00 97.31 98 ILE A CA 1
ATOM 796 C C . ILE A 1 98 ? -14.900 3.292 14.395 1.00 97.31 98 ILE A C 1
ATOM 798 O O . ILE A 1 98 ? -15.152 4.369 14.935 1.00 97.31 98 ILE A O 1
ATOM 802 N N . VAL A 1 99 ? -14.008 3.175 13.408 1.00 97.69 99 VAL A N 1
ATOM 803 C CA . VAL A 1 99 ? -13.133 4.279 12.963 1.00 97.69 99 VAL A CA 1
ATOM 804 C C . VAL A 1 99 ? -13.404 4.757 11.536 1.00 97.69 99 VAL A C 1
ATOM 806 O O . VAL A 1 99 ? -12.631 5.539 10.993 1.00 97.69 99 VAL A O 1
ATOM 809 N N . GLY A 1 100 ? -14.494 4.307 10.912 1.00 96.94 100 GLY A N 1
ATOM 810 C CA . GLY A 1 100 ? -14.754 4.598 9.503 1.00 96.94 100 GLY A CA 1
ATOM 811 C C . GLY A 1 100 ? -13.781 3.876 8.564 1.00 96.94 100 GLY A C 1
ATOM 812 O O . GLY A 1 100 ? -12.831 3.214 8.991 1.00 96.94 100 GLY A O 1
ATOM 813 N N . LYS A 1 101 ? -14.037 3.965 7.256 1.00 96.50 101 LYS A N 1
ATOM 814 C CA . LYS A 1 101 ? -13.184 3.310 6.251 1.00 96.50 101 LYS A CA 1
ATOM 815 C C . LYS A 1 101 ? -11.820 3.985 6.170 1.00 96.50 101 LYS A C 1
ATOM 817 O O . LYS A 1 101 ? -10.805 3.305 6.108 1.00 96.50 101 LYS A O 1
ATOM 822 N N . GLU A 1 102 ? -11.830 5.307 6.228 1.00 97.50 102 GLU A N 1
ATOM 823 C CA . GLU A 1 102 ? -10.668 6.179 6.165 1.00 97.50 102 GLU A CA 1
ATOM 824 C C . GLU A 1 102 ? -9.747 5.899 7.353 1.00 97.50 102 GLU A C 1
ATOM 826 O O . GLU A 1 102 ? -8.611 5.490 7.150 1.00 97.50 102 GLU A O 1
ATOM 831 N N . GLY A 1 103 ? -10.262 5.940 8.588 1.00 98.25 103 GLY A N 1
ATOM 832 C CA . GLY A 1 103 ? -9.453 5.633 9.769 1.00 98.25 103 GLY A CA 1
ATOM 833 C C . GLY A 1 103 ? -8.896 4.203 9.779 1.00 98.25 103 GLY A C 1
ATOM 834 O O . GLY A 1 103 ? -7.764 3.985 10.210 1.00 98.25 103 GLY A O 1
ATOM 835 N N . ASN A 1 104 ? -9.644 3.219 9.265 1.00 98.25 104 ASN A N 1
ATOM 836 C CA . ASN A 1 104 ? -9.146 1.849 9.108 1.00 98.25 104 ASN A CA 1
ATOM 837 C C . ASN A 1 104 ? -8.002 1.763 8.081 1.00 98.25 104 ASN A C 1
ATOM 839 O O . ASN A 1 104 ? -6.996 1.104 8.349 1.00 98.25 104 ASN A O 1
ATOM 843 N N . SER A 1 105 ? -8.132 2.477 6.959 1.00 98.19 105 SER A N 1
ATOM 844 C CA . SER A 1 105 ? -7.079 2.623 5.950 1.00 98.19 105 SER A CA 1
ATOM 845 C C . SER A 1 105 ? -5.846 3.321 6.527 1.00 98.19 105 SER A C 1
ATOM 847 O O . SER A 1 105 ? -4.728 2.871 6.302 1.00 98.19 105 SER A O 1
ATOM 849 N N . THR A 1 106 ? -6.012 4.364 7.344 1.00 98.81 106 THR A N 1
ATOM 850 C CA . THR A 1 106 ? -4.891 5.063 7.987 1.00 98.81 106 THR A CA 1
ATOM 851 C C . THR A 1 106 ? -4.106 4.152 8.935 1.00 98.81 106 THR A C 1
ATOM 853 O O . THR A 1 106 ? -2.874 4.176 8.925 1.00 98.81 106 THR A O 1
ATOM 856 N N . LEU A 1 107 ? -4.786 3.309 9.729 1.00 98.75 107 LEU A N 1
ATOM 857 C CA . LEU A 1 107 ? -4.110 2.302 10.563 1.00 98.75 107 LEU A CA 1
ATOM 858 C C . LEU A 1 107 ? -3.223 1.388 9.710 1.00 98.75 107 LEU A C 1
ATOM 860 O O . LEU A 1 107 ? -2.080 1.114 10.074 1.00 98.75 107 LEU A O 1
ATOM 864 N N . PHE A 1 108 ? -3.744 0.938 8.569 1.00 98.69 108 PHE A N 1
ATOM 865 C CA . PHE A 1 108 ? -2.999 0.134 7.611 1.00 98.69 108 PHE A CA 1
ATOM 866 C C . PHE A 1 108 ? -1.808 0.885 7.013 1.00 98.69 108 PHE A C 1
ATOM 868 O O . PHE A 1 108 ? -0.687 0.389 7.118 1.00 98.69 108 PHE A O 1
ATOM 875 N N . LEU A 1 109 ? -2.023 2.067 6.434 1.00 98.62 109 LEU A N 1
ATOM 876 C CA . LEU A 1 109 ? -0.991 2.831 5.729 1.00 98.62 109 LEU A CA 1
ATOM 877 C C . LEU A 1 109 ? 0.209 3.137 6.628 1.00 98.62 109 LEU A C 1
ATOM 879 O O . LEU A 1 109 ? 1.346 2.891 6.236 1.00 98.62 109 LEU A O 1
ATOM 883 N N . VAL A 1 110 ? -0.022 3.549 7.876 1.00 98.81 110 VAL A N 1
ATOM 884 C CA . VAL A 1 110 ? 1.076 3.835 8.813 1.00 98.81 110 VAL A CA 1
ATOM 885 C C . VAL A 1 110 ? 1.913 2.589 9.122 1.00 98.81 110 VAL A C 1
ATOM 887 O O . VAL A 1 110 ? 3.143 2.658 9.168 1.00 98.81 110 VAL A O 1
ATOM 890 N N . ILE A 1 111 ? 1.282 1.424 9.301 1.00 98.69 111 ILE A N 1
ATOM 891 C CA . ILE A 1 111 ? 2.015 0.165 9.498 1.00 98.69 111 ILE A CA 1
ATOM 892 C C . ILE A 1 111 ? 2.720 -0.262 8.201 1.00 98.69 111 ILE A C 1
ATOM 894 O O . ILE A 1 111 ? 3.879 -0.671 8.234 1.00 98.69 111 ILE A O 1
ATOM 898 N N . GLN A 1 112 ? 2.066 -0.118 7.053 1.00 98.06 112 GLN A N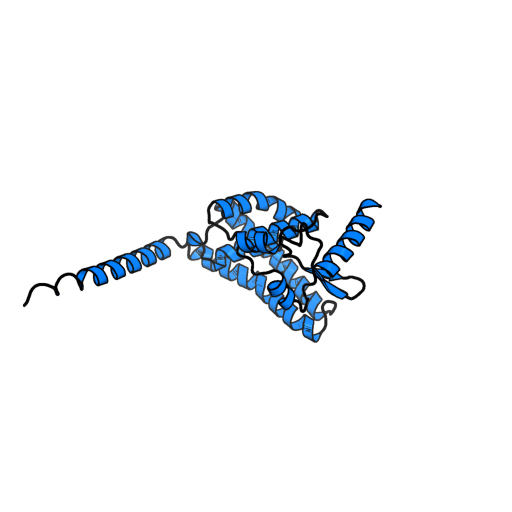 1
ATOM 899 C CA . GLN A 1 112 ? 2.586 -0.427 5.718 1.00 98.06 112 GLN A CA 1
ATOM 900 C C . GLN A 1 112 ? 3.810 0.429 5.338 1.00 98.06 112 GLN A C 1
ATOM 902 O O . GLN A 1 112 ? 4.694 -0.051 4.627 1.00 98.06 112 GLN A O 1
ATOM 907 N N . HIS A 1 113 ? 3.881 1.677 5.808 1.00 97.44 113 HIS A N 1
ATOM 908 C CA . HIS A 1 113 ? 5.008 2.598 5.602 1.00 97.44 113 HIS A CA 1
ATOM 909 C C . HIS A 1 113 ? 6.147 2.417 6.615 1.00 97.44 113 HIS A C 1
ATOM 911 O O . HIS A 1 113 ? 7.236 2.962 6.435 1.00 97.44 113 HIS A O 1
ATOM 917 N N . SER A 1 114 ? 5.925 1.642 7.679 1.00 97.94 114 SER A N 1
ATOM 918 C CA . SER A 1 114 ? 6.952 1.347 8.678 1.00 97.94 114 SER A CA 1
ATOM 919 C C . SER A 1 114 ? 8.037 0.400 8.143 1.00 97.94 114 SER A C 1
ATOM 921 O O . SER A 1 114 ? 7.952 -0.117 7.029 1.00 97.94 114 SER A O 1
ATOM 923 N N . LYS A 1 115 ? 9.083 0.158 8.942 1.00 97.12 115 LYS A N 1
ATOM 924 C CA . LYS A 1 115 ? 10.147 -0.793 8.590 1.00 97.12 115 LYS A CA 1
ATOM 925 C C . LYS A 1 115 ? 9.633 -2.235 8.577 1.00 97.12 115 LYS A C 1
ATOM 927 O O . LYS A 1 115 ? 8.684 -2.567 9.289 1.00 97.12 115 LYS A O 1
ATOM 932 N N . THR A 1 116 ? 10.318 -3.104 7.840 1.00 97.44 116 THR A N 1
ATOM 933 C CA . THR A 1 116 ? 9.966 -4.524 7.690 1.00 97.44 116 THR A CA 1
ATOM 934 C C . THR A 1 116 ? 9.786 -5.243 9.028 1.00 97.44 116 THR A C 1
ATOM 936 O O . THR A 1 116 ? 8.874 -6.054 9.162 1.00 97.44 116 THR A O 1
ATOM 939 N N . GLU A 1 117 ? 10.584 -4.933 10.054 1.00 98.00 117 GLU A N 1
ATOM 940 C CA . GLU A 1 117 ? 10.447 -5.556 11.378 1.00 98.00 117 GLU A CA 1
ATOM 941 C C . GLU A 1 117 ? 9.098 -5.225 12.031 1.00 98.00 117 GLU A C 1
ATOM 943 O O . GLU A 1 117 ? 8.446 -6.094 12.615 1.00 98.00 117 GLU A O 1
ATOM 948 N N . THR A 1 118 ? 8.648 -3.976 11.899 1.00 98.44 118 THR A N 1
ATOM 949 C CA . THR A 1 118 ? 7.343 -3.528 12.393 1.00 98.44 118 THR A CA 1
ATOM 950 C C . THR A 1 118 ? 6.211 -4.122 11.562 1.00 98.44 118 THR A C 1
ATOM 952 O O . THR A 1 118 ? 5.218 -4.585 12.125 1.00 98.44 118 THR A O 1
ATOM 955 N N . GLN A 1 119 ? 6.367 -4.190 10.239 1.00 98.50 119 GLN A N 1
ATOM 956 C CA . GLN A 1 119 ? 5.397 -4.857 9.373 1.00 98.50 119 GLN A CA 1
ATOM 957 C C . GLN A 1 119 ? 5.211 -6.325 9.796 1.00 98.50 119 GLN A C 1
ATOM 959 O O . GLN A 1 119 ? 4.094 -6.758 10.074 1.00 98.50 119 GLN A O 1
ATOM 964 N N . LEU A 1 120 ? 6.307 -7.071 9.958 1.00 98.31 120 LEU A N 1
ATOM 965 C CA . LEU A 1 120 ? 6.294 -8.461 10.423 1.00 98.31 120 LEU A CA 1
ATOM 966 C C . LEU A 1 120 ? 5.641 -8.618 11.803 1.00 98.31 120 LEU A C 1
ATOM 968 O O . LEU A 1 120 ? 4.864 -9.552 12.005 1.00 98.31 120 LEU A O 1
ATOM 972 N N . LYS A 1 121 ? 5.910 -7.696 12.737 1.00 98.31 121 LYS A N 1
ATOM 973 C CA . LYS A 1 121 ? 5.296 -7.675 14.077 1.00 98.31 121 LYS A CA 1
ATOM 974 C C . LYS A 1 121 ? 3.766 -7.603 14.009 1.00 98.31 121 LYS A C 1
ATOM 976 O O . LYS A 1 121 ? 3.097 -8.309 14.763 1.00 98.31 121 LYS A O 1
ATOM 981 N N . TYR A 1 122 ? 3.207 -6.766 13.133 1.00 98.44 122 TYR A N 1
ATOM 982 C CA . TYR A 1 122 ? 1.756 -6.539 13.053 1.00 98.44 122 TYR A CA 1
ATOM 983 C C . TYR A 1 122 ? 1.028 -7.438 12.046 1.00 98.44 122 TYR A C 1
ATOM 985 O O . TYR A 1 122 ? -0.187 -7.613 12.166 1.00 98.44 122 TYR A O 1
ATOM 993 N N . LEU A 1 123 ? 1.738 -8.072 11.110 1.00 98.31 123 LEU A N 1
ATOM 994 C CA . LEU A 1 123 ? 1.143 -8.902 10.060 1.00 98.31 123 LEU A CA 1
ATOM 995 C C . LEU A 1 123 ? 0.217 -10.023 10.591 1.00 98.31 123 LEU A C 1
ATOM 997 O O . LEU A 1 123 ? -0.879 -10.175 10.049 1.00 98.31 123 LEU A O 1
ATOM 1001 N N . PRO A 1 124 ? 0.545 -10.777 11.666 1.00 98.50 124 PRO A N 1
ATOM 1002 C CA . PRO A 1 124 ? -0.380 -11.768 12.225 1.00 98.50 124 PRO A CA 1
ATOM 1003 C C . PRO A 1 124 ? -1.694 -11.157 12.730 1.00 98.50 124 PRO A C 1
ATOM 1005 O O . PRO A 1 124 ? -2.764 -11.715 12.494 1.00 98.50 124 PRO A O 1
ATOM 1008 N N . MET A 1 125 ? -1.633 -9.995 13.391 1.00 98.44 125 MET A N 1
ATOM 1009 C CA . MET A 1 125 ? -2.829 -9.283 13.851 1.00 98.44 125 MET A CA 1
ATOM 1010 C C . MET A 1 125 ? -3.664 -8.799 12.666 1.00 98.44 125 MET A C 1
ATOM 1012 O O . MET A 1 125 ? -4.889 -8.915 12.695 1.00 98.44 125 MET A O 1
ATOM 1016 N N . PHE A 1 126 ? -3.009 -8.289 11.623 1.00 98.31 126 PHE A N 1
ATOM 1017 C CA . PHE A 1 126 ? -3.685 -7.779 10.439 1.00 98.31 126 PHE A CA 1
ATOM 1018 C C . PHE A 1 126 ? -4.404 -8.891 9.663 1.00 98.31 126 PHE A C 1
ATOM 1020 O O . PHE A 1 126 ? -5.574 -8.740 9.311 1.00 98.31 126 PHE A O 1
ATOM 1027 N N . ARG A 1 127 ? -3.780 -10.071 9.526 1.00 98.62 127 ARG A N 1
ATOM 1028 C CA . ARG A 1 127 ? -4.435 -11.280 8.990 1.00 98.62 127 ARG A CA 1
ATOM 1029 C C . ARG A 1 127 ? -5.695 -11.649 9.770 1.00 98.62 127 ARG A C 1
ATOM 1031 O O . ARG A 1 127 ? -6.733 -11.936 9.178 1.00 98.62 127 ARG A O 1
ATOM 1038 N N . GLU A 1 128 ? -5.629 -11.625 11.099 1.00 98.62 128 GLU A N 1
ATOM 1039 C CA . GLU A 1 128 ? -6.798 -11.890 11.945 1.00 98.62 128 GLU A CA 1
ATOM 1040 C C . GLU A 1 128 ? -7.874 -10.802 11.822 1.00 98.62 128 GLU A C 1
ATOM 1042 O O . GLU A 1 128 ? -9.065 -11.110 11.892 1.00 98.62 128 GLU A O 1
ATOM 1047 N N . ALA A 1 129 ? -7.488 -9.542 11.609 1.00 98.31 129 ALA A N 1
ATOM 1048 C CA . ALA A 1 129 ? -8.424 -8.451 11.359 1.00 98.31 129 ALA A CA 1
ATOM 1049 C C . ALA A 1 129 ? -9.186 -8.652 10.040 1.00 98.31 129 ALA A C 1
ATOM 1051 O O . ALA A 1 129 ? -10.413 -8.553 10.042 1.00 98.31 129 ALA A O 1
ATOM 1052 N N . VAL A 1 130 ? -8.497 -9.019 8.953 1.00 98.44 130 VAL A N 1
ATOM 1053 C CA . VAL A 1 130 ? -9.129 -9.332 7.657 1.00 98.44 130 VAL A CA 1
ATOM 1054 C C . VAL A 1 130 ? -10.093 -10.511 7.784 1.00 98.44 130 VAL A C 1
ATOM 1056 O O . VAL A 1 130 ? -11.251 -10.392 7.390 1.00 98.44 130 VAL A O 1
ATOM 1059 N N . LYS A 1 131 ? -9.683 -11.616 8.426 1.00 98.25 131 LYS A N 1
ATOM 1060 C CA . LYS A 1 131 ? -10.570 -12.776 8.669 1.00 98.25 131 LYS A CA 1
ATOM 1061 C C . LYS A 1 131 ? -11.848 -12.406 9.428 1.00 98.25 131 LYS A C 1
ATOM 1063 O O . LYS A 1 131 ? -12.882 -13.041 9.244 1.00 98.25 131 LYS A O 1
ATOM 1068 N N . LYS A 1 132 ? -11.776 -11.392 10.295 1.00 97.75 132 LYS A N 1
ATOM 1069 C CA . LYS A 1 132 ? -12.907 -10.878 11.084 1.00 97.75 132 LYS A CA 1
ATOM 1070 C C . LYS A 1 132 ? -13.686 -9.762 10.377 1.00 97.75 132 LYS A C 1
ATOM 1072 O O . LYS A 1 132 ? -14.571 -9.182 11.000 1.00 97.75 132 LYS A O 1
ATOM 1077 N N . GLY A 1 133 ? -13.357 -9.429 9.128 1.00 96.44 133 GLY A N 1
ATOM 1078 C CA . GLY A 1 133 ? -13.992 -8.341 8.376 1.00 96.44 133 GLY A CA 1
ATOM 1079 C C . GLY A 1 133 ? -13.676 -6.940 8.914 1.00 96.44 133 GLY A C 1
ATOM 1080 O O . GLY A 1 133 ? -14.417 -5.999 8.649 1.00 96.44 133 GLY A O 1
ATOM 1081 N N . LYS A 1 134 ? -12.597 -6.796 9.693 1.00 97.56 134 LYS A N 1
ATOM 1082 C CA . LYS A 1 134 ? -12.158 -5.526 10.294 1.00 97.56 134 LYS A CA 1
ATOM 1083 C C . LYS A 1 134 ? -11.091 -4.798 9.478 1.00 97.56 134 LYS A C 1
ATOM 1085 O O . LYS A 1 134 ? -10.671 -3.726 9.890 1.00 97.56 134 LYS A O 1
ATOM 1090 N N . ALA A 1 135 ? -10.630 -5.375 8.377 1.00 97.94 135 ALA A N 1
ATOM 1091 C CA . ALA A 1 135 ? -9.647 -4.799 7.466 1.00 97.94 135 ALA A CA 1
ATOM 1092 C C . ALA A 1 135 ? -9.904 -5.309 6.043 1.00 97.94 135 ALA A C 1
ATOM 1094 O O . ALA A 1 135 ? -10.525 -6.364 5.878 1.00 97.94 135 ALA A O 1
ATOM 1095 N N . GLN A 1 136 ? -9.434 -4.578 5.031 1.00 98.00 136 GLN A N 1
ATOM 1096 C CA . GLN A 1 136 ? -9.572 -4.996 3.637 1.00 98.00 136 GLN A CA 1
ATOM 1097 C C . GLN A 1 136 ? -8.562 -6.097 3.290 1.00 98.00 136 GLN A C 1
ATOM 1099 O O . GLN A 1 136 ? -7.398 -6.042 3.685 1.00 98.00 136 GLN A O 1
ATOM 1104 N N . ALA A 1 137 ? -9.002 -7.096 2.523 1.00 98.50 137 ALA A N 1
ATOM 1105 C CA . ALA A 1 137 ? -8.113 -8.147 2.026 1.00 98.50 137 ALA A CA 1
ATOM 1106 C C . ALA A 1 137 ? -7.071 -7.597 1.037 1.00 98.50 137 ALA A C 1
ATOM 1108 O O . ALA A 1 137 ? -5.929 -8.054 1.048 1.00 98.50 137 ALA A O 1
ATOM 1109 N N . SER A 1 138 ? -7.436 -6.578 0.251 1.00 98.56 138 SER A N 1
ATOM 1110 C CA . SER A 1 138 ? -6.523 -5.865 -0.646 1.00 98.56 138 SER A CA 1
ATOM 1111 C C . SER A 1 138 ? -5.334 -5.286 0.117 1.00 98.56 138 SER A C 1
ATOM 1113 O O . SER A 1 138 ? -4.191 -5.510 -0.262 1.00 98.56 138 SER A O 1
ATOM 1115 N N . ASP A 1 139 ? -5.580 -4.620 1.242 1.00 98.56 139 ASP A N 1
ATOM 1116 C CA . ASP A 1 139 ? -4.530 -4.007 2.056 1.00 98.56 139 ASP A CA 1
ATOM 1117 C C . ASP A 1 139 ? -3.561 -5.065 2.611 1.00 98.56 139 ASP A C 1
ATOM 1119 O O . ASP A 1 139 ? -2.340 -4.883 2.617 1.00 98.56 139 ASP A O 1
ATOM 1123 N N . LEU A 1 140 ? -4.087 -6.222 3.027 1.00 98.69 140 LEU A N 1
ATOM 1124 C CA . LEU A 1 140 ? -3.260 -7.355 3.441 1.00 98.69 140 LEU A CA 1
ATOM 1125 C C . LEU A 1 140 ? -2.398 -7.882 2.293 1.00 98.69 140 LEU A C 1
ATOM 1127 O O . LEU A 1 140 ? -1.205 -8.089 2.507 1.00 98.69 140 LEU A O 1
ATOM 1131 N N . ALA A 1 141 ? -2.956 -8.032 1.091 1.00 98.69 141 ALA A N 1
ATOM 1132 C CA . ALA A 1 141 ? -2.203 -8.454 -0.088 1.00 98.69 141 ALA A CA 1
ATOM 1133 C C . ALA A 1 141 ? -1.011 -7.523 -0.374 1.00 98.69 141 ALA A C 1
ATOM 1135 O O . ALA A 1 141 ? 0.099 -7.996 -0.617 1.00 98.69 141 ALA A O 1
ATOM 1136 N N . LEU A 1 142 ? -1.207 -6.205 -0.241 1.00 98.62 142 LEU A N 1
ATOM 1137 C CA . LEU A 1 142 ? -0.135 -5.217 -0.387 1.00 98.62 142 LEU A CA 1
ATOM 1138 C C . LEU A 1 142 ? 0.990 -5.433 0.636 1.00 98.62 142 LEU A C 1
ATOM 1140 O O . LEU A 1 142 ? 2.172 -5.391 0.294 1.00 98.62 142 LEU A O 1
ATOM 1144 N N . MET A 1 143 ? 0.625 -5.653 1.901 1.00 98.44 143 MET A N 1
ATOM 1145 C CA . MET A 1 143 ? 1.583 -5.872 2.987 1.00 98.44 143 MET A CA 1
ATOM 1146 C C . MET A 1 143 ? 2.351 -7.182 2.847 1.00 98.44 143 MET A C 1
ATOM 1148 O O . MET A 1 143 ? 3.550 -7.217 3.118 1.00 98.44 143 MET A O 1
ATOM 1152 N N . GLU A 1 144 ? 1.674 -8.249 2.430 1.00 98.56 144 GLU A N 1
ATOM 1153 C CA . GLU A 1 144 ? 2.301 -9.551 2.213 1.00 98.56 144 GLU A CA 1
ATOM 1154 C C . GLU A 1 144 ? 3.328 -9.484 1.084 1.00 98.56 144 GLU A C 1
ATOM 1156 O O . GLU A 1 144 ? 4.469 -9.889 1.298 1.00 98.56 144 GLU A O 1
ATOM 1161 N N . ASP A 1 145 ? 2.980 -8.885 -0.057 1.00 98.75 145 ASP A N 1
ATOM 1162 C CA . ASP A 1 145 ? 3.918 -8.700 -1.168 1.00 98.75 145 ASP A CA 1
ATOM 1163 C C . ASP A 1 145 ? 5.147 -7.875 -0.749 1.00 98.75 145 ASP A C 1
ATOM 1165 O O . ASP A 1 145 ? 6.279 -8.213 -1.101 1.00 98.75 145 ASP A O 1
ATOM 1169 N N . ARG A 1 146 ? 4.950 -6.813 0.047 1.00 98.25 146 ARG A N 1
ATOM 1170 C CA . ARG A 1 146 ? 6.049 -5.975 0.554 1.00 98.25 146 ARG A CA 1
ATOM 1171 C C . ARG A 1 146 ? 6.989 -6.741 1.480 1.00 98.25 146 ARG A C 1
ATOM 1173 O O . ARG A 1 146 ? 8.206 -6.641 1.331 1.00 98.25 146 ARG A O 1
ATOM 1180 N N . VAL A 1 147 ? 6.434 -7.492 2.428 1.00 98.06 147 VAL A N 1
ATOM 1181 C CA . VAL A 1 147 ? 7.222 -8.282 3.382 1.00 98.06 147 VAL A CA 1
ATOM 1182 C C . VAL A 1 147 ? 7.981 -9.399 2.667 1.00 98.06 147 VAL A C 1
ATOM 1184 O O . VAL A 1 147 ? 9.157 -9.594 2.965 1.00 98.06 147 VAL A O 1
ATOM 1187 N N . LEU A 1 148 ? 7.356 -10.080 1.703 1.00 98.19 148 LEU A N 1
ATOM 1188 C CA . LEU A 1 148 ? 8.003 -11.128 0.911 1.00 98.19 148 LEU A CA 1
ATOM 1189 C C . LEU A 1 148 ? 9.224 -10.588 0.166 1.00 98.19 148 LEU A C 1
ATOM 1191 O O . LEU A 1 148 ? 10.324 -11.109 0.336 1.00 98.19 148 LEU A O 1
ATOM 1195 N N . LEU A 1 149 ? 9.067 -9.485 -0.569 1.00 97.38 149 LEU A N 1
ATOM 1196 C CA . LEU A 1 149 ? 10.190 -8.869 -1.278 1.00 97.38 149 LEU A CA 1
ATOM 1197 C C . LEU A 1 149 ? 11.305 -8.425 -0.325 1.00 97.38 149 LEU A C 1
ATOM 1199 O O . LEU A 1 149 ? 12.482 -8.613 -0.627 1.00 97.38 149 LEU A O 1
ATOM 1203 N N . ALA A 1 150 ? 10.957 -7.885 0.847 1.00 95.94 150 ALA A N 1
ATOM 1204 C CA . ALA A 1 150 ? 11.944 -7.515 1.860 1.00 95.94 150 ALA A CA 1
ATOM 1205 C C . ALA A 1 150 ? 12.698 -8.724 2.450 1.00 95.94 150 ALA A C 1
ATOM 1207 O O . ALA A 1 150 ? 13.796 -8.559 2.980 1.00 95.94 150 ALA A O 1
ATOM 1208 N N . GLN A 1 151 ? 12.127 -9.927 2.357 1.00 95.56 151 GLN A N 1
ATOM 1209 C CA . GLN A 1 151 ? 12.751 -11.192 2.751 1.00 95.56 151 GLN A CA 1
ATOM 1210 C C . GLN A 1 151 ? 13.511 -11.874 1.600 1.00 95.56 151 GLN A C 1
ATOM 1212 O O . GLN A 1 151 ? 14.078 -12.943 1.807 1.00 95.56 151 GLN A O 1
ATOM 1217 N N . GLY A 1 152 ? 13.564 -11.258 0.412 1.00 94.50 152 GLY A N 1
ATOM 1218 C CA . GLY A 1 152 ? 14.177 -11.843 -0.784 1.00 94.50 152 GLY A CA 1
ATOM 1219 C C . GLY A 1 152 ? 13.279 -12.844 -1.516 1.00 94.50 152 GLY A C 1
ATOM 1220 O O . GLY A 1 152 ? 13.730 -13.496 -2.453 1.00 94.50 152 GLY A O 1
ATOM 1221 N N . GLU A 1 153 ? 12.016 -12.951 -1.110 1.00 96.56 153 GLU A N 1
ATOM 1222 C CA . GLU A 1 153 ? 11.017 -13.816 -1.727 1.00 96.56 153 GLU A CA 1
ATOM 1223 C C . GLU A 1 153 ? 10.265 -13.084 -2.845 1.00 96.56 153 GLU A C 1
ATOM 1225 O O . GLU A 1 153 ? 10.279 -11.857 -2.954 1.00 96.56 153 GLU A O 1
ATOM 1230 N N . LYS A 1 154 ? 9.563 -13.844 -3.686 1.00 97.69 154 LYS A N 1
ATOM 1231 C CA . LYS A 1 154 ? 8.709 -13.292 -4.746 1.00 97.69 154 LYS A CA 1
ATOM 1232 C C . LYS A 1 154 ? 7.340 -12.885 -4.191 1.00 97.69 154 LYS A C 1
ATOM 1234 O O . LYS A 1 154 ? 6.782 -13.578 -3.344 1.00 97.69 154 LYS A O 1
ATOM 1239 N N . GLN A 1 155 ? 6.764 -11.805 -4.718 1.00 98.31 155 GLN A N 1
ATOM 1240 C CA . GLN A 1 155 ? 5.394 -11.384 -4.388 1.00 98.31 155 GLN A CA 1
ATOM 1241 C C . GLN A 1 155 ? 4.332 -12.366 -4.917 1.00 98.31 155 GLN A C 1
ATOM 1243 O O . GLN A 1 155 ? 4.564 -13.113 -5.870 1.00 98.31 155 GLN A O 1
ATOM 1248 N N . ILE A 1 156 ? 3.149 -12.338 -4.303 1.00 98.62 156 ILE A N 1
ATOM 1249 C CA . ILE A 1 156 ? 1.988 -13.183 -4.609 1.00 98.62 156 ILE A CA 1
ATOM 1250 C C . ILE A 1 156 ? 1.032 -12.478 -5.576 1.00 98.62 156 ILE A C 1
ATOM 1252 O O . ILE A 1 156 ? 0.538 -13.111 -6.517 1.00 98.62 156 ILE A O 1
ATOM 1256 N N . TYR A 1 157 ? 0.763 -11.189 -5.353 1.00 98.69 157 TYR A N 1
ATOM 1257 C CA . TYR A 1 157 ? -0.303 -10.450 -6.040 1.00 98.69 157 TYR A CA 1
ATOM 1258 C C . TYR A 1 157 ? 0.211 -9.452 -7.083 1.00 98.69 157 TYR A C 1
ATOM 1260 O O . TYR A 1 157 ? -0.588 -8.889 -7.837 1.00 98.69 157 TYR A O 1
ATOM 1268 N N . GLY A 1 158 ? 1.525 -9.230 -7.156 1.00 98.25 158 GLY A N 1
ATOM 1269 C CA . GLY A 1 158 ? 2.113 -8.281 -8.101 1.00 98.25 158 GLY A CA 1
ATOM 1270 C C . GLY A 1 158 ? 1.847 -6.826 -7.708 1.00 98.25 158 GLY A C 1
ATOM 1271 O O . GLY A 1 158 ? 1.699 -5.979 -8.586 1.00 98.25 158 GLY A O 1
ATOM 1272 N N . SER A 1 159 ? 1.696 -6.533 -6.413 1.00 98.25 159 SER A N 1
ATOM 1273 C CA . SER A 1 159 ? 1.323 -5.206 -5.917 1.00 98.25 159 SER A CA 1
ATOM 1274 C C . SER A 1 159 ? 2.503 -4.247 -5.718 1.00 98.25 159 SER A C 1
ATOM 1276 O O . SER A 1 159 ? 2.290 -3.115 -5.290 1.00 98.25 159 SER A O 1
ATOM 1278 N N . GLN A 1 160 ? 3.743 -4.700 -5.899 1.00 98.06 160 GLN A N 1
ATOM 1279 C CA . GLN A 1 160 ? 4.941 -3.909 -5.629 1.00 98.06 160 GLN A CA 1
ATOM 1280 C C . GLN A 1 160 ? 5.730 -3.678 -6.920 1.00 98.06 160 GLN A C 1
ATOM 1282 O O . GLN A 1 160 ? 6.091 -4.615 -7.643 1.00 98.06 160 GLN A O 1
ATOM 1287 N N . ILE A 1 161 ? 6.028 -2.406 -7.166 1.00 96.44 161 ILE A N 1
ATOM 1288 C CA . ILE A 1 161 ? 6.832 -1.913 -8.282 1.00 96.44 161 ILE A CA 1
ATOM 1289 C C . ILE A 1 161 ? 8.186 -1.470 -7.724 1.00 96.44 161 ILE A C 1
ATOM 1291 O O . ILE A 1 161 ? 8.256 -0.783 -6.706 1.00 96.44 161 ILE A O 1
ATOM 1295 N N . GLY A 1 162 ? 9.261 -1.913 -8.364 1.00 92.62 162 GLY A N 1
ATOM 1296 C CA . GLY A 1 162 ? 10.624 -1.476 -8.104 1.00 92.62 162 GLY A CA 1
ATOM 1297 C C . GLY A 1 162 ? 11.088 -0.431 -9.114 1.00 92.62 162 GLY A C 1
ATOM 1298 O O . GLY A 1 162 ? 10.354 -0.034 -10.018 1.00 92.62 162 GLY A O 1
ATOM 1299 N N . ILE A 1 163 ? 12.346 -0.027 -8.973 1.00 87.81 163 ILE A N 1
ATOM 1300 C CA . ILE A 1 163 ? 13.065 0.768 -9.969 1.00 87.81 163 ILE A CA 1
ATOM 1301 C C . ILE A 1 163 ? 14.208 -0.100 -10.484 1.00 87.81 163 ILE A C 1
ATOM 1303 O O . ILE A 1 163 ? 14.978 -0.653 -9.695 1.00 87.81 163 ILE A O 1
ATOM 1307 N N . ASP A 1 164 ? 14.308 -0.241 -11.799 1.00 85.69 164 ASP A N 1
ATOM 1308 C CA . ASP A 1 164 ? 15.451 -0.887 -12.424 1.00 85.69 164 ASP A CA 1
ATOM 1309 C C . ASP A 1 164 ? 16.669 0.039 -12.305 1.00 85.69 164 ASP A C 1
ATOM 1311 O O . ASP A 1 164 ? 16.655 1.180 -12.755 1.00 85.69 164 ASP A O 1
ATOM 1315 N N . MET A 1 165 ? 17.737 -0.436 -11.666 1.00 80.50 165 MET A N 1
ATOM 1316 C CA . MET A 1 165 ? 18.894 0.406 -11.337 1.00 80.50 165 MET A CA 1
ATOM 1317 C C . MET A 1 165 ? 19.759 0.774 -12.553 1.00 80.50 165 MET A C 1
ATOM 1319 O O . MET A 1 165 ? 20.622 1.642 -12.435 1.00 80.50 165 MET A O 1
ATOM 1323 N N . ILE A 1 166 ? 19.574 0.108 -13.697 1.00 83.12 166 ILE A N 1
ATOM 1324 C CA . ILE A 1 166 ? 20.340 0.352 -14.926 1.00 83.12 166 ILE A CA 1
ATOM 1325 C C . ILE A 1 166 ? 19.627 1.399 -15.783 1.00 83.12 166 ILE A C 1
ATOM 1327 O O . ILE A 1 166 ? 20.255 2.330 -16.282 1.00 83.12 166 ILE A O 1
ATOM 1331 N N . THR A 1 167 ? 18.319 1.237 -15.951 1.00 84.12 167 THR A N 1
ATOM 1332 C CA . THR A 1 167 ? 17.467 2.087 -16.796 1.00 84.12 167 THR A CA 1
ATOM 1333 C C . THR A 1 167 ? 16.842 3.247 -16.024 1.00 84.12 167 THR A C 1
ATOM 1335 O O . THR A 1 167 ? 16.485 4.255 -16.625 1.00 84.12 167 THR A O 1
ATOM 1338 N N . ASN A 1 168 ? 16.765 3.141 -14.693 1.00 81.25 168 ASN A N 1
ATOM 1339 C CA . ASN A 1 168 ? 16.060 4.063 -13.802 1.00 81.25 168 ASN A CA 1
ATOM 1340 C C . ASN A 1 168 ? 14.556 4.185 -14.128 1.00 81.25 168 ASN A C 1
ATOM 1342 O O . ASN A 1 168 ? 13.938 5.214 -13.858 1.00 81.25 168 ASN A O 1
ATOM 1346 N N . GLU A 1 169 ? 13.972 3.130 -14.699 1.00 85.25 169 GLU A N 1
ATOM 1347 C CA . GLU A 1 169 ? 12.547 3.024 -15.020 1.00 85.25 169 GLU A CA 1
ATOM 1348 C C . GLU A 1 169 ? 11.810 2.166 -13.984 1.00 85.25 169 GLU A C 1
ATOM 1350 O O . GLU A 1 169 ? 12.410 1.335 -13.289 1.00 85.25 169 GLU A O 1
ATOM 1355 N N . TYR A 1 170 ? 10.491 2.351 -13.882 1.00 91.00 170 TYR A N 1
ATOM 1356 C CA . TYR A 1 170 ? 9.656 1.463 -13.081 1.00 91.00 170 TYR A CA 1
ATOM 1357 C C . TYR A 1 170 ? 9.716 0.036 -13.619 1.00 91.00 170 TYR A C 1
ATOM 1359 O O . TYR A 1 170 ? 9.769 -0.212 -14.821 1.00 91.00 170 TYR A O 1
ATOM 1367 N N . ILE A 1 171 ? 9.678 -0.929 -12.709 1.00 94.69 171 ILE A N 1
ATOM 1368 C CA . ILE A 1 171 ? 9.697 -2.337 -13.072 1.00 94.69 171 ILE A CA 1
ATOM 1369 C C . ILE A 1 171 ? 8.840 -3.136 -12.099 1.00 94.69 171 ILE A C 1
ATOM 1371 O O . ILE A 1 171 ? 8.978 -3.020 -10.886 1.00 94.69 171 ILE A O 1
ATOM 1375 N N . LEU A 1 172 ? 7.949 -3.986 -12.609 1.00 97.50 172 LEU A N 1
ATOM 1376 C CA . LEU A 1 172 ? 7.190 -4.892 -11.747 1.00 97.50 172 LEU A CA 1
ATOM 1377 C C . LEU A 1 172 ? 8.148 -5.856 -11.044 1.00 97.50 172 LEU A C 1
ATOM 1379 O O . LEU A 1 172 ? 8.898 -6.554 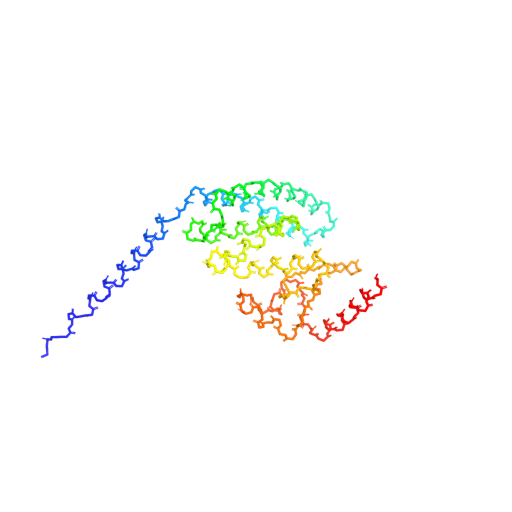-11.728 1.00 97.50 172 LEU A O 1
ATOM 1383 N N . SER A 1 173 ? 8.117 -5.919 -9.714 1.00 97.19 173 SER A N 1
ATOM 1384 C CA . SER A 1 173 ? 9.016 -6.781 -8.939 1.00 97.19 173 SER A CA 1
ATOM 1385 C C . SER A 1 173 ? 8.741 -8.285 -9.173 1.00 97.19 173 SER A C 1
ATOM 1387 O O . SER A 1 173 ? 7.660 -8.652 -9.646 1.00 97.19 173 SER A O 1
ATOM 1389 N N . PRO A 1 174 ? 9.693 -9.181 -8.857 1.00 97.31 174 PRO A N 1
ATOM 1390 C CA . PRO A 1 174 ? 9.544 -10.636 -8.983 1.00 97.31 174 PRO A CA 1
ATOM 1391 C C . PRO A 1 174 ? 8.272 -11.218 -8.362 1.00 97.31 174 PRO A C 1
ATOM 1393 O O . PRO A 1 174 ? 8.018 -10.951 -7.196 1.00 97.31 174 PRO A O 1
ATOM 1396 N N . MET A 1 175 ? 7.513 -12.061 -9.075 1.00 97.88 175 MET A N 1
ATOM 1397 C CA . MET A 1 175 ? 6.274 -12.671 -8.557 1.00 97.88 175 MET A CA 1
ATOM 1398 C C . MET A 1 175 ? 6.174 -14.167 -8.858 1.00 97.88 175 MET A C 1
ATOM 1400 O O . MET A 1 175 ? 6.750 -14.651 -9.835 1.00 97.88 175 MET A O 1
ATOM 1404 N N . ILE A 1 176 ? 5.412 -14.889 -8.037 1.00 97.44 176 ILE A N 1
ATOM 1405 C CA . ILE A 1 176 ? 5.058 -16.289 -8.294 1.00 97.44 176 ILE A CA 1
ATOM 1406 C C . ILE A 1 176 ? 3.897 -16.394 -9.283 1.00 97.44 176 ILE A C 1
ATOM 1408 O O . ILE A 1 176 ? 2.997 -15.559 -9.269 1.00 97.44 176 ILE A O 1
ATOM 1412 N N . ASP A 1 177 ? 3.892 -17.460 -10.089 1.00 97.31 177 ASP A N 1
ATOM 1413 C CA . ASP A 1 177 ? 2.745 -17.882 -10.911 1.00 97.31 177 ASP A CA 1
ATOM 1414 C C . ASP A 1 177 ? 2.011 -16.705 -11.601 1.00 97.31 177 ASP A C 1
ATOM 1416 O O . ASP A 1 177 ? 0.872 -16.376 -11.233 1.00 97.31 177 ASP A O 1
ATOM 1420 N N . PRO A 1 178 ? 2.681 -16.016 -12.549 1.00 97.44 178 PRO A N 1
ATOM 1421 C CA . PRO A 1 178 ? 2.120 -14.850 -13.228 1.00 97.44 178 PRO A CA 1
ATOM 1422 C C . PRO A 1 178 ? 0.901 -15.207 -14.091 1.00 97.44 178 PRO A C 1
ATOM 1424 O O . PRO A 1 178 ? 0.064 -14.345 -14.334 1.00 97.44 178 PRO A O 1
ATOM 1427 N N . ASP A 1 179 ? 0.749 -16.468 -14.514 1.00 98.06 179 ASP A N 1
ATOM 1428 C CA . ASP A 1 179 ? -0.399 -16.931 -15.306 1.00 98.06 179 ASP A CA 1
ATOM 1429 C C . ASP A 1 179 ? -1.727 -16.891 -14.532 1.00 98.06 179 ASP A C 1
ATOM 1431 O O . ASP A 1 179 ? -2.792 -16.756 -15.134 1.00 98.06 179 ASP A O 1
ATOM 1435 N N . ASN A 1 180 ? -1.690 -17.002 -13.199 1.00 98.19 180 ASN A N 1
ATOM 1436 C CA . ASN A 1 180 ? -2.891 -16.995 -12.354 1.00 98.19 180 ASN A CA 1
ATOM 1437 C C . ASN A 1 180 ? -2.966 -15.792 -11.404 1.00 98.19 180 ASN A C 1
ATOM 1439 O O . ASN A 1 180 ? -3.775 -15.800 -10.473 1.00 98.19 180 ASN A O 1
ATOM 1443 N N . VAL A 1 181 ? -2.151 -14.755 -11.620 1.00 98.50 181 VAL A N 1
ATOM 1444 C CA . VAL A 1 181 ? -2.107 -13.582 -10.733 1.00 98.50 181 VAL A CA 1
ATOM 1445 C C . VAL A 1 181 ? -3.461 -12.885 -10.619 1.00 98.50 181 VAL A C 1
ATOM 1447 O O . VAL A 1 181 ? -3.891 -12.584 -9.510 1.00 98.50 181 VAL A O 1
ATOM 1450 N N . ASP A 1 182 ? -4.190 -12.718 -11.723 1.00 98.75 182 ASP A N 1
ATOM 1451 C CA . ASP A 1 182 ? -5.478 -12.017 -11.699 1.00 98.75 182 ASP A CA 1
ATOM 1452 C C . ASP A 1 182 ? -6.570 -12.780 -10.944 1.00 98.75 182 ASP A C 1
ATOM 1454 O O . ASP A 1 182 ? -7.419 -12.150 -10.322 1.00 98.75 182 ASP A O 1
ATOM 1458 N N . LYS A 1 183 ? -6.495 -14.119 -10.881 1.00 98.62 183 LYS A N 1
ATOM 1459 C CA . LYS A 1 183 ? -7.394 -14.914 -10.026 1.00 98.62 183 LYS A CA 1
ATOM 1460 C C . LYS A 1 183 ? -7.166 -14.584 -8.550 1.00 98.62 183 LYS A C 1
ATOM 1462 O O . LYS A 1 183 ? -8.112 -14.316 -7.822 1.00 98.62 183 LYS A O 1
ATOM 1467 N N . ARG A 1 184 ? -5.897 -14.531 -8.123 1.00 98.44 184 ARG A N 1
ATOM 1468 C CA . ARG A 1 184 ? -5.535 -14.160 -6.745 1.00 98.44 184 ARG A CA 1
ATOM 1469 C C . ARG A 1 184 ? -5.908 -12.714 -6.433 1.00 98.44 184 ARG A C 1
ATOM 1471 O O . ARG A 1 184 ? -6.349 -12.426 -5.328 1.00 98.44 184 ARG A O 1
ATOM 1478 N N . ARG A 1 185 ? -5.730 -11.801 -7.395 1.00 98.75 185 ARG A N 1
ATOM 1479 C CA . ARG A 1 185 ? -6.090 -10.382 -7.249 1.00 98.75 185 ARG A CA 1
ATOM 1480 C C . ARG A 1 185 ? -7.597 -10.205 -7.081 1.00 98.75 185 ARG A C 1
ATOM 1482 O O . ARG A 1 185 ? -8.008 -9.501 -6.162 1.00 98.75 185 ARG A O 1
ATOM 1489 N N . GLU A 1 186 ? -8.405 -10.896 -7.882 1.00 98.69 186 GLU A N 1
ATOM 1490 C CA . GLU A 1 186 ? -9.866 -10.884 -7.763 1.00 98.69 186 GLU A CA 1
ATOM 1491 C C . GLU A 1 186 ? -10.334 -11.366 -6.378 1.00 98.69 186 GLU A C 1
ATOM 1493 O O . GLU A 1 186 ? -11.158 -10.704 -5.747 1.00 98.69 186 GLU A O 1
ATOM 1498 N N . GLU A 1 187 ? -9.756 -12.456 -5.857 1.00 98.25 187 GLU A N 1
ATOM 1499 C CA . GLU A 1 187 ? -10.102 -13.029 -4.542 1.00 98.25 187 GLU A CA 1
ATOM 1500 C C . GLU A 1 187 ? -9.933 -12.045 -3.372 1.00 98.25 187 GLU A C 1
ATOM 1502 O O . GLU A 1 187 ? -10.648 -12.140 -2.371 1.00 98.25 187 GLU A O 1
ATOM 1507 N N . VAL A 1 188 ? -9.009 -11.086 -3.493 1.00 98.25 188 VAL A N 1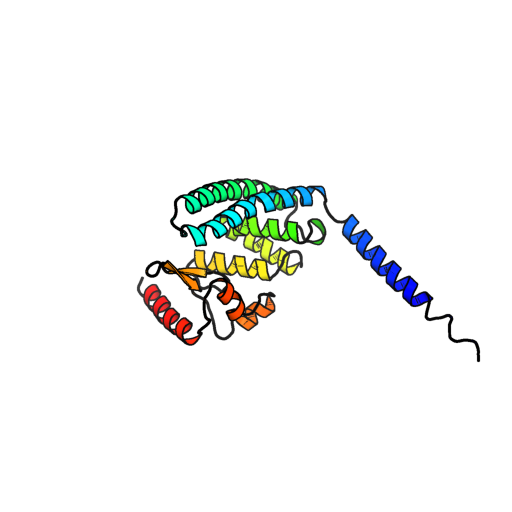
ATOM 1508 C CA . VAL A 1 188 ? -8.731 -10.068 -2.466 1.00 98.25 188 VAL A CA 1
ATOM 1509 C C . VAL A 1 188 ? -9.264 -8.677 -2.828 1.00 98.25 188 VAL A C 1
ATOM 1511 O O . VAL A 1 188 ? -9.057 -7.727 -2.073 1.00 98.25 188 VAL A O 1
ATOM 1514 N N . GLY A 1 189 ? -9.967 -8.541 -3.957 1.00 98.06 189 GLY A N 1
ATOM 1515 C CA . GLY A 1 189 ? -10.562 -7.280 -4.408 1.00 98.06 189 GLY A CA 1
ATOM 1516 C C . GLY A 1 189 ? -9.582 -6.296 -5.057 1.00 98.06 189 GLY A C 1
ATOM 1517 O O . GLY A 1 189 ? -9.862 -5.099 -5.102 1.00 98.06 189 GLY A O 1
ATOM 1518 N N . LEU A 1 190 ? -8.437 -6.769 -5.552 1.00 98.62 190 LEU A N 1
ATOM 1519 C CA . LEU A 1 190 ? -7.516 -5.973 -6.363 1.00 98.62 190 LEU A CA 1
ATOM 1520 C C . LEU A 1 190 ? -7.956 -5.966 -7.832 1.00 98.62 190 LEU A C 1
ATOM 1522 O O . LEU A 1 190 ? -8.418 -6.971 -8.366 1.00 98.62 190 LEU A O 1
ATOM 1526 N N . MET A 1 191 ? -7.761 -4.831 -8.505 1.00 98.44 191 MET A N 1
ATOM 1527 C CA . MET A 1 191 ? -8.012 -4.706 -9.946 1.00 98.44 191 MET A CA 1
ATOM 1528 C C . MET A 1 191 ? -7.062 -5.595 -10.767 1.00 98.44 191 MET A C 1
ATOM 1530 O O . MET A 1 191 ? -5.989 -5.919 -10.252 1.00 98.44 191 MET A O 1
ATOM 1534 N N . PRO A 1 192 ? -7.366 -5.936 -12.031 1.00 98.62 192 PRO A N 1
ATOM 1535 C CA . PRO A 1 192 ? -6.462 -6.710 -12.884 1.00 98.62 192 PRO A CA 1
ATOM 1536 C C . PRO A 1 192 ? -5.045 -6.124 -12.941 1.00 98.62 192 PRO A C 1
ATOM 1538 O O . PRO A 1 192 ? -4.860 -4.904 -12.928 1.00 98.62 192 PRO A O 1
ATOM 1541 N N . LEU A 1 193 ? -4.027 -6.982 -12.996 1.00 98.56 193 LEU A N 1
ATOM 1542 C CA . LEU A 1 193 ? -2.622 -6.581 -12.959 1.00 98.56 193 LEU A CA 1
ATOM 1543 C C . LEU A 1 193 ? -2.290 -5.629 -14.108 1.00 98.56 193 LEU A C 1
ATOM 1545 O O . LEU A 1 193 ? -1.648 -4.609 -13.882 1.00 98.56 193 LEU A O 1
ATOM 1549 N N . ALA A 1 194 ? -2.767 -5.921 -15.318 1.00 98.31 194 ALA A N 1
ATOM 1550 C CA . ALA A 1 194 ? -2.538 -5.063 -16.476 1.00 98.31 194 ALA A CA 1
ATOM 1551 C C . ALA A 1 194 ? -3.098 -3.642 -16.279 1.00 98.31 194 ALA A C 1
ATOM 1553 O O . ALA A 1 194 ? -2.440 -2.671 -16.639 1.00 98.31 194 ALA A O 1
ATOM 1554 N N . GLU A 1 195 ? -4.274 -3.501 -15.658 1.00 98.31 195 GLU A N 1
ATOM 1555 C CA . GLU A 1 195 ? -4.849 -2.185 -15.347 1.00 98.31 195 GLU A CA 1
ATOM 1556 C C . GLU A 1 195 ? -4.054 -1.459 -14.260 1.00 98.31 195 GLU A C 1
ATOM 1558 O O . GLU A 1 195 ? -3.823 -0.258 -14.360 1.00 98.31 195 GLU A O 1
ATOM 1563 N N . TYR A 1 196 ? -3.592 -2.189 -13.243 1.00 98.00 196 TYR A N 1
ATOM 1564 C CA . TYR A 1 196 ? -2.742 -1.631 -12.196 1.00 98.00 196 TYR A CA 1
ATOM 1565 C C . TYR A 1 196 ? -1.418 -1.093 -12.754 1.00 98.00 196 TYR A C 1
ATOM 1567 O O . TYR A 1 196 ? -1.032 0.026 -12.420 1.00 98.00 196 TYR A O 1
ATOM 1575 N N . LEU A 1 197 ? -0.759 -1.860 -13.627 1.00 97.50 197 LEU A N 1
ATOM 1576 C CA . LEU A 1 197 ? 0.528 -1.511 -14.232 1.00 97.50 197 LEU A CA 1
ATOM 1577 C C . LEU A 1 197 ? 0.462 -0.264 -15.123 1.00 97.50 197 LEU A C 1
ATOM 1579 O O . LEU A 1 197 ? 1.435 0.488 -15.180 1.00 97.50 197 LEU A O 1
ATOM 1583 N N . ASN A 1 198 ? -0.693 0.022 -15.727 1.00 95.94 198 ASN A N 1
ATOM 1584 C CA . ASN A 1 198 ? -0.887 1.242 -16.512 1.00 95.94 198 ASN A CA 1
ATOM 1585 C C . ASN A 1 198 ? -0.730 2.528 -15.683 1.00 95.94 198 ASN A C 1
ATOM 1587 O O . ASN A 1 198 ? -0.371 3.553 -16.248 1.00 95.94 198 ASN A O 1
ATOM 1591 N N . HIS A 1 199 ? -0.939 2.497 -14.359 1.00 91.31 199 HIS A N 1
ATOM 1592 C CA . HIS A 1 199 ? -0.679 3.663 -13.497 1.00 91.31 199 HIS A CA 1
ATOM 1593 C C . HIS A 1 199 ? 0.814 4.009 -13.373 1.00 91.31 199 HIS A C 1
ATOM 1595 O O . HIS A 1 199 ? 1.149 5.066 -12.851 1.00 91.31 199 HIS A O 1
ATOM 1601 N N . PHE A 1 200 ? 1.696 3.118 -13.831 1.00 90.81 200 PHE A N 1
ATOM 1602 C CA . PHE A 1 200 ? 3.150 3.284 -13.837 1.00 90.81 200 PHE A CA 1
ATOM 1603 C C . PHE A 1 200 ? 3.716 3.314 -15.263 1.00 90.81 200 PHE A C 1
ATOM 1605 O O . PHE A 1 200 ? 4.911 3.091 -15.444 1.00 90.81 200 PHE A O 1
ATOM 1612 N N . ASP A 1 201 ? 2.858 3.501 -16.274 1.00 91.50 201 ASP A N 1
ATOM 1613 C CA . ASP A 1 201 ? 3.209 3.410 -17.697 1.00 91.50 201 ASP A CA 1
ATOM 1614 C C . ASP A 1 201 ? 3.847 2.060 -18.096 1.00 91.50 201 ASP A C 1
ATOM 1616 O O . ASP A 1 201 ? 4.629 1.961 -19.045 1.00 91.50 201 ASP A O 1
ATOM 1620 N N . LEU A 1 202 ? 3.493 0.981 -17.385 1.00 94.75 202 LEU A N 1
ATOM 1621 C CA . LEU A 1 202 ? 3.989 -0.369 -17.643 1.00 94.75 202 LEU A CA 1
ATOM 1622 C C . LEU A 1 202 ? 2.975 -1.195 -18.438 1.00 94.75 202 LEU A C 1
ATOM 1624 O O . LEU A 1 202 ? 1.853 -1.437 -17.999 1.00 94.75 202 LEU A O 1
ATOM 1628 N N . ILE A 1 203 ? 3.410 -1.715 -19.587 1.00 95.19 203 ILE A N 1
ATOM 1629 C CA . ILE A 1 203 ? 2.619 -2.640 -20.406 1.00 95.19 203 ILE A CA 1
ATOM 1630 C C . ILE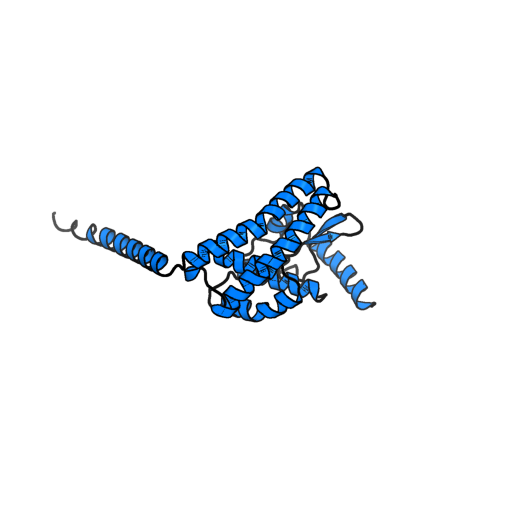 A 1 203 ? 2.826 -4.066 -19.887 1.00 95.19 203 ILE A C 1
ATOM 1632 O O . ILE A 1 203 ? 3.956 -4.559 -19.839 1.00 95.19 203 ILE A O 1
ATOM 1636 N N . TRP A 1 204 ? 1.734 -4.745 -19.524 1.00 96.62 204 TRP A N 1
ATOM 1637 C CA . TRP A 1 204 ? 1.790 -6.147 -19.113 1.00 96.62 204 TRP A CA 1
ATOM 1638 C C . TRP A 1 204 ? 2.108 -7.067 -20.296 1.00 96.62 204 TRP A C 1
ATOM 1640 O O . TRP A 1 204 ? 1.316 -7.197 -21.228 1.00 96.62 204 TRP A O 1
ATOM 1650 N N . ASP A 1 205 ? 3.256 -7.734 -20.222 1.00 96.69 205 ASP A N 1
ATOM 1651 C CA . ASP A 1 205 ? 3.689 -8.773 -21.153 1.00 96.69 205 ASP A CA 1
ATOM 1652 C C . ASP A 1 205 ? 4.185 -9.970 -20.336 1.00 96.69 205 ASP A C 1
ATOM 1654 O O . ASP A 1 205 ? 5.256 -9.934 -19.719 1.00 96.69 205 ASP A O 1
ATOM 1658 N N . ILE A 1 206 ? 3.366 -11.021 -20.298 1.00 97.00 206 ILE A N 1
ATOM 1659 C CA . ILE A 1 206 ? 3.625 -12.206 -19.482 1.00 97.00 206 ILE A CA 1
ATOM 1660 C C . ILE A 1 206 ? 4.855 -12.985 -19.957 1.00 97.00 206 ILE A C 1
ATOM 1662 O O . ILE A 1 206 ? 5.598 -13.503 -19.126 1.00 97.00 206 ILE A O 1
ATOM 1666 N N . GLU A 1 207 ? 5.109 -13.042 -21.265 1.00 97.69 207 GLU A N 1
ATOM 1667 C CA . GLU A 1 207 ? 6.243 -13.788 -21.812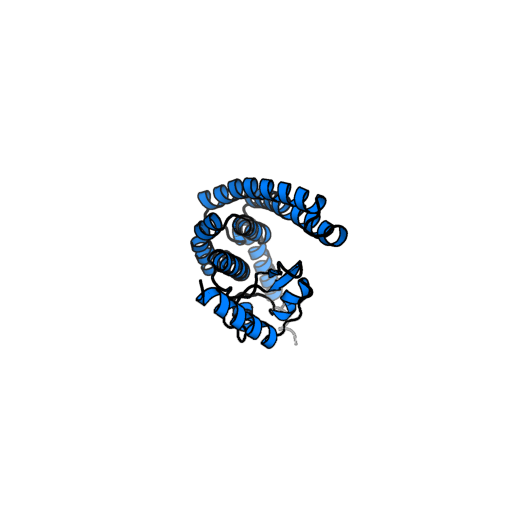 1.00 97.69 207 GLU A CA 1
ATOM 1668 C C . GLU A 1 207 ? 7.547 -13.050 -21.503 1.00 97.69 207 GLU A C 1
ATOM 1670 O O . GLU A 1 207 ? 8.488 -13.646 -20.975 1.00 97.69 207 GLU A O 1
ATOM 1675 N N . LYS A 1 208 ? 7.568 -11.722 -21.685 1.00 95.88 208 LYS A N 1
ATOM 1676 C CA . LYS A 1 208 ? 8.699 -10.883 -21.260 1.00 95.88 208 LYS A CA 1
ATOM 1677 C C . LYS A 1 208 ? 8.942 -10.984 -19.752 1.00 95.88 208 LYS A C 1
ATOM 1679 O O . LYS A 1 208 ? 10.091 -11.054 -19.313 1.00 95.88 208 LYS A O 1
ATOM 1684 N N . PHE A 1 209 ? 7.876 -11.005 -18.951 1.00 96.44 209 PHE A N 1
ATOM 1685 C CA . PHE A 1 209 ? 7.988 -11.171 -17.505 1.00 96.44 209 PHE A CA 1
ATOM 1686 C C . PHE A 1 209 ? 8.593 -12.532 -17.134 1.00 96.44 209 PHE A C 1
ATOM 1688 O O . PHE A 1 209 ? 9.521 -12.573 -16.326 1.00 96.44 209 PHE A O 1
ATOM 1695 N N . LYS A 1 210 ? 8.116 -13.633 -17.732 1.00 97.06 210 LYS A N 1
ATOM 1696 C CA . LYS A 1 210 ? 8.631 -14.992 -17.489 1.00 97.06 210 LYS A CA 1
ATOM 1697 C C . LYS A 1 210 ? 10.106 -15.119 -17.855 1.00 97.06 210 LYS A C 1
ATOM 1699 O O . LYS A 1 210 ? 10.875 -15.599 -17.030 1.00 97.06 210 LYS A O 1
ATOM 1704 N N . MET A 1 211 ? 10.518 -14.601 -19.013 1.00 95.88 211 MET A N 1
ATOM 1705 C CA . MET A 1 211 ? 11.929 -14.590 -19.422 1.00 95.88 211 MET A CA 1
ATOM 1706 C C . MET A 1 211 ? 12.818 -13.889 -18.389 1.00 95.88 211 MET A C 1
ATOM 1708 O O . MET A 1 211 ? 13.810 -14.445 -17.923 1.00 95.88 211 MET A O 1
ATOM 1712 N N . ARG A 1 212 ? 12.418 -12.692 -17.945 1.00 93.75 212 ARG A N 1
ATOM 1713 C CA . ARG A 1 212 ? 13.136 -11.961 -16.892 1.00 93.75 212 ARG A CA 1
ATOM 1714 C C . ARG A 1 212 ? 13.168 -12.741 -15.571 1.00 93.75 212 ARG A C 1
ATOM 1716 O O . ARG A 1 212 ? 14.091 -12.580 -14.774 1.00 93.75 212 ARG A O 1
ATOM 1723 N N . MET A 1 213 ? 12.161 -13.574 -15.305 1.00 94.75 213 MET A N 1
ATOM 1724 C CA . MET A 1 213 ? 12.124 -14.388 -14.093 1.00 94.75 213 MET A CA 1
ATOM 1725 C C . MET A 1 213 ? 13.058 -15.587 -14.128 1.00 94.75 213 MET A C 1
ATOM 1727 O O . MET A 1 213 ? 13.669 -15.886 -13.104 1.00 94.75 213 MET A O 1
ATOM 1731 N N . GLU A 1 214 ? 13.253 -16.195 -15.293 1.00 93.94 214 GLU A N 1
ATOM 1732 C CA . GLU A 1 214 ? 14.290 -17.210 -15.488 1.00 93.94 214 GLU A CA 1
ATOM 1733 C C . GLU A 1 214 ? 15.692 -16.630 -15.244 1.00 93.94 214 GLU A C 1
ATOM 1735 O O . GLU A 1 214 ? 16.524 -17.264 -14.589 1.00 93.94 214 GLU A O 1
ATOM 1740 N N . GLU A 1 215 ? 15.947 -15.401 -15.708 1.00 90.75 215 GLU A N 1
ATOM 1741 C CA . GLU A 1 215 ? 17.206 -14.687 -15.460 1.00 90.75 215 GLU A CA 1
ATOM 1742 C C . GLU A 1 215 ? 17.411 -14.386 -13.968 1.00 90.75 215 GLU A C 1
ATOM 1744 O O . GLU A 1 215 ? 18.477 -14.676 -13.417 1.00 90.75 215 GLU A O 1
ATOM 1749 N N . TYR A 1 216 ? 16.379 -13.856 -13.304 1.00 89.44 216 TYR A N 1
ATOM 1750 C CA . TYR A 1 216 ? 16.389 -13.571 -11.867 1.00 89.44 216 TYR A CA 1
ATOM 1751 C C . TYR A 1 216 ? 16.671 -14.829 -11.030 1.00 89.44 216 TYR A C 1
ATOM 1753 O O . TYR A 1 216 ? 17.544 -14.815 -10.161 1.00 89.44 216 TYR A O 1
ATOM 1761 N N . ASP A 1 217 ? 15.993 -15.942 -11.323 1.00 90.31 217 ASP A N 1
ATOM 1762 C CA . ASP A 1 217 ? 16.178 -17.209 -10.606 1.00 90.31 217 ASP A CA 1
ATOM 1763 C C . ASP A 1 217 ? 17.572 -17.799 -10.849 1.00 90.31 217 ASP A C 1
ATOM 1765 O O . ASP A 1 217 ? 18.230 -18.294 -9.927 1.00 90.31 217 ASP A O 1
ATOM 1769 N N . SER A 1 218 ? 18.070 -17.682 -12.082 1.00 89.75 218 SER A N 1
ATOM 1770 C CA . SER A 1 218 ? 19.417 -18.120 -12.454 1.00 89.75 218 SER A CA 1
ATOM 1771 C C . SER A 1 218 ? 20.513 -17.317 -11.750 1.00 89.75 218 SER A C 1
ATOM 1773 O O . SER A 1 218 ? 21.577 -17.868 -11.457 1.00 89.75 218 SER A O 1
ATOM 1775 N N . ALA A 1 219 ? 20.285 -16.027 -11.493 1.00 85.50 219 ALA A N 1
ATOM 1776 C CA . ALA A 1 219 ? 21.214 -15.169 -10.762 1.00 85.50 219 ALA A CA 1
ATOM 1777 C C . ALA A 1 219 ? 21.223 -15.485 -9.259 1.00 85.50 219 ALA A C 1
ATOM 1779 O O . ALA A 1 219 ? 22.292 -15.549 -8.655 1.00 85.50 219 ALA A O 1
ATOM 1780 N N . ASN A 1 220 ? 20.054 -15.754 -8.673 1.00 79.31 220 ASN A N 1
ATOM 1781 C CA . ASN A 1 220 ? 19.923 -16.024 -7.239 1.00 79.31 220 ASN A CA 1
ATOM 1782 C C . ASN A 1 220 ? 20.322 -17.446 -6.831 1.00 79.31 220 ASN A C 1
ATOM 1784 O O . ASN A 1 220 ? 20.698 -17.657 -5.687 1.00 79.31 220 ASN A O 1
ATOM 1788 N N . THR A 1 221 ? 20.310 -18.413 -7.753 1.00 72.44 221 THR A N 1
ATOM 1789 C CA . THR A 1 221 ? 20.786 -19.787 -7.484 1.00 72.44 221 THR A CA 1
ATOM 1790 C C . THR A 1 221 ? 22.323 -19.890 -7.469 1.00 72.44 221 THR A C 1
ATOM 1792 O O . THR A 1 221 ? 22.880 -20.902 -7.051 1.00 72.44 221 THR A O 1
ATOM 1795 N N . LYS A 1 222 ? 23.034 -18.866 -7.963 1.00 57.25 222 LYS A N 1
ATOM 1796 C CA . LYS A 1 222 ? 24.507 -18.847 -8.068 1.00 57.25 222 LYS A CA 1
ATOM 1797 C C . LYS A 1 222 ? 25.216 -18.181 -6.882 1.00 57.25 222 LYS A C 1
ATOM 1799 O O . LYS A 1 222 ? 26.447 -18.191 -6.864 1.00 57.25 222 LYS A O 1
ATOM 1804 N N . ASN A 1 223 ? 24.462 -17.623 -5.936 1.00 45.22 223 ASN A N 1
ATOM 1805 C CA . ASN A 1 223 ? 24.953 -17.002 -4.702 1.00 45.22 223 ASN A CA 1
ATOM 1806 C C . ASN A 1 223 ? 24.617 -17.874 -3.490 1.00 45.22 223 ASN A C 1
ATOM 1808 O O . ASN A 1 223 ? 25.361 -17.768 -2.492 1.00 45.22 223 ASN A O 1
#

Secondary structure (DSSP, 8-state):
---SSSSHHHHHHHHHHHHHHHHHHHHHH--HHHHHHHHHHHHHHHHHHHHHHHHHHHH-TTSHHHHHHHHHHHHHHHHHHHHHHHHHHHH-S--HHHHHHHHHHHHHHHHHHS-HHHHHHHHHHHHHHHHTTSS-HHHHHHHHHHHHHHTTPPBSS---EEE-TTT--EEEPPBS-GGGHHHHHHHTTPPPHHHHHHTTTPPP-HHHHHHHHHHHHHHHTT-

pLDDT: mean 89.29, std 17.65, range [34.44, 98.81]